Protein AF-A0A485KK38-F1 (afdb_monomer_lite)

Structure (mmCIF, N/CA/C/O backbone):
data_AF-A0A485KK38-F1
#
_entry.id   AF-A0A485KK38-F1
#
loop_
_atom_site.group_PDB
_atom_site.id
_atom_site.type_symbol
_atom_site.label_atom_id
_atom_site.label_alt_id
_atom_site.label_comp_id
_atom_site.label_asym_id
_atom_site.label_entity_id
_atom_site.label_seq_id
_atom_site.pdbx_PDB_ins_code
_atom_site.Cartn_x
_atom_site.Cartn_y
_atom_site.Cartn_z
_atom_site.occupancy
_atom_site.B_iso_or_equiv
_atom_site.auth_seq_id
_atom_site.auth_comp_id
_atom_site.auth_asym_id
_atom_site.auth_atom_id
_atom_site.pdbx_PDB_model_num
ATOM 1 N N . MET A 1 1 ? -25.451 27.137 1.748 1.00 48.34 1 MET A N 1
ATOM 2 C CA . MET A 1 1 ? -24.022 27.267 1.370 1.00 48.34 1 MET A CA 1
ATOM 3 C C . MET A 1 1 ? -23.096 26.223 2.009 1.00 48.34 1 MET A C 1
ATOM 5 O O . MET A 1 1 ? -22.774 25.282 1.307 1.00 48.34 1 MET A O 1
ATOM 9 N N . GLN A 1 2 ? -22.684 26.290 3.290 1.00 45.31 2 GLN A N 1
ATOM 10 C CA . GLN A 1 2 ? -21.751 25.280 3.863 1.00 45.31 2 GLN A CA 1
ATOM 11 C C . GLN A 1 2 ? -22.345 23.860 3.970 1.00 45.31 2 GLN A C 1
ATOM 13 O O . GLN A 1 2 ? -21.660 22.884 3.686 1.00 45.31 2 GLN A O 1
ATOM 18 N N . LEU A 1 3 ? -23.632 23.740 4.316 1.00 36.38 3 LEU A N 1
ATOM 19 C CA . LEU A 1 3 ? -24.317 22.445 4.430 1.00 36.38 3 LEU A CA 1
ATOM 20 C C . LEU A 1 3 ? -24.549 21.768 3.065 1.00 36.38 3 LEU A C 1
ATOM 22 O O . LEU A 1 3 ? -24.449 20.553 2.952 1.00 36.38 3 LEU A O 1
ATOM 26 N N . GLU A 1 4 ? -24.818 22.555 2.020 1.00 37.97 4 GLU A N 1
ATOM 27 C CA . GLU A 1 4 ? -24.993 22.044 0.651 1.00 37.97 4 GLU A CA 1
ATOM 28 C C . GLU A 1 4 ? -23.671 21.572 0.045 1.00 37.97 4 GLU A C 1
ATOM 30 O O . GLU A 1 4 ? -23.653 20.545 -0.622 1.00 37.97 4 GLU A O 1
ATOM 35 N N . MET A 1 5 ? -22.568 22.278 0.320 1.00 40.09 5 MET A N 1
ATOM 36 C CA . MET A 1 5 ? -21.218 21.846 -0.059 1.00 40.09 5 MET A CA 1
ATOM 37 C C . MET A 1 5 ? -20.855 20.516 0.610 1.00 40.09 5 MET A C 1
ATOM 39 O O . MET A 1 5 ? -20.449 19.590 -0.081 1.00 40.09 5 MET A O 1
ATOM 43 N N . ALA A 1 6 ? -21.101 20.382 1.918 1.00 36.12 6 ALA A N 1
ATOM 44 C CA . ALA A 1 6 ? -20.849 19.139 2.649 1.00 36.12 6 ALA A CA 1
ATOM 45 C C . ALA A 1 6 ? -21.749 17.977 2.181 1.00 36.12 6 ALA A C 1
ATOM 47 O O . ALA A 1 6 ? -21.299 16.838 2.098 1.00 36.12 6 ALA A O 1
ATOM 48 N N . MET A 1 7 ? -23.015 18.245 1.832 1.00 34.62 7 MET A N 1
ATOM 49 C CA . MET A 1 7 ? -23.908 17.233 1.249 1.00 34.62 7 MET A CA 1
ATOM 50 C C . MET A 1 7 ? -23.496 16.825 -0.165 1.00 34.62 7 MET A C 1
ATOM 52 O O . MET A 1 7 ? -23.677 15.666 -0.535 1.00 34.62 7 MET A O 1
ATOM 56 N N . LEU A 1 8 ? -22.972 17.756 -0.963 1.00 41.06 8 LEU A N 1
ATOM 57 C CA . LEU A 1 8 ? -22.439 17.456 -2.287 1.00 41.06 8 LEU A CA 1
ATOM 58 C C . LEU A 1 8 ? -21.157 16.634 -2.174 1.00 41.06 8 LEU A C 1
ATOM 60 O O . LEU A 1 8 ? -21.091 15.598 -2.821 1.00 41.06 8 LEU A O 1
ATOM 64 N N . GLU A 1 9 ? -20.205 17.023 -1.325 1.00 46.62 9 GLU A N 1
ATOM 65 C CA . GLU A 1 9 ? -18.997 16.234 -1.033 1.00 46.62 9 GLU A CA 1
ATOM 66 C C . GLU A 1 9 ? -19.354 14.830 -0.545 1.00 46.62 9 GLU A C 1
ATOM 68 O O . GLU A 1 9 ? -18.891 13.854 -1.121 1.00 46.62 9 GLU A O 1
ATOM 73 N N . PHE A 1 10 ? -20.278 14.708 0.413 1.00 41.00 10 PHE A N 1
ATOM 74 C CA . PHE A 1 10 ? -20.751 13.410 0.894 1.00 41.00 10 PHE A CA 1
ATOM 75 C C . PHE A 1 10 ? -21.393 12.574 -0.218 1.00 41.00 10 PHE A C 1
ATOM 77 O O . PHE A 1 10 ? -21.121 11.384 -0.348 1.00 41.00 10 PHE A O 1
ATOM 84 N N . LYS A 1 11 ? -22.244 13.182 -1.052 1.00 35.84 11 LYS A N 1
ATOM 85 C CA . LYS A 1 11 ? -22.883 12.483 -2.170 1.00 35.84 11 LYS A CA 1
ATOM 86 C C . LYS A 1 11 ? -21.847 12.032 -3.200 1.00 35.84 11 LYS A C 1
ATOM 88 O O . LYS A 1 11 ? -21.947 10.901 -3.665 1.00 35.84 11 LYS A O 1
ATOM 93 N N . TRP A 1 12 ? -20.866 12.879 -3.514 1.00 44.88 12 TRP A N 1
ATOM 94 C CA . TRP A 1 12 ? -19.750 12.568 -4.405 1.00 44.88 12 TRP A CA 1
ATOM 95 C C . TRP A 1 12 ? -18.891 11.433 -3.850 1.00 44.88 12 TRP A C 1
ATOM 97 O O . TRP A 1 12 ? -18.672 10.469 -4.580 1.00 44.88 12 TRP A O 1
ATOM 107 N N . ASP A 1 13 ? -18.516 11.482 -2.572 1.00 39.50 13 ASP A N 1
ATOM 108 C CA . ASP A 1 13 ? -17.757 10.440 -1.870 1.00 39.50 13 ASP A CA 1
ATOM 109 C C . ASP A 1 13 ? -18.511 9.107 -1.829 1.00 39.50 13 ASP A C 1
ATOM 111 O O . ASP A 1 13 ? -17.911 8.052 -2.017 1.00 39.50 13 ASP A O 1
ATOM 115 N N . VAL A 1 14 ? -19.837 9.132 -1.659 1.00 41.97 14 VAL A N 1
ATOM 116 C CA . VAL A 1 14 ? -20.675 7.924 -1.707 1.00 41.97 14 VAL A CA 1
ATOM 117 C C . VAL A 1 14 ? -20.736 7.351 -3.123 1.00 41.97 14 VAL A C 1
ATOM 119 O O . VAL A 1 14 ? -20.573 6.145 -3.295 1.00 41.97 14 VAL A O 1
ATOM 122 N N . THR A 1 15 ? -20.937 8.175 -4.158 1.00 40.34 15 THR A N 1
ATOM 123 C CA . THR A 1 15 ? -20.954 7.678 -5.547 1.00 40.34 15 THR A CA 1
ATOM 124 C C . THR A 1 15 ? -19.587 7.205 -6.028 1.00 40.34 15 THR A C 1
ATOM 126 O O . THR A 1 15 ? -19.516 6.155 -6.659 1.00 40.34 15 THR A O 1
ATOM 129 N N . PHE A 1 16 ? -18.502 7.917 -5.713 1.00 47.44 16 PHE A N 1
ATOM 130 C CA . PHE A 1 16 ? -17.148 7.466 -6.038 1.00 47.44 16 PHE A CA 1
ATOM 131 C C . PHE A 1 16 ? -16.773 6.236 -5.226 1.00 47.44 16 PHE A C 1
ATOM 133 O O . PHE A 1 16 ? -16.270 5.285 -5.807 1.00 47.44 16 PHE A O 1
ATOM 140 N N . GLY A 1 17 ? -17.103 6.199 -3.935 1.00 44.12 17 GLY A N 1
ATOM 141 C CA . GLY A 1 17 ? -16.901 5.026 -3.093 1.00 44.12 17 GLY A CA 1
ATOM 142 C C . GLY A 1 17 ? -17.649 3.800 -3.615 1.00 44.12 17 GLY A C 1
ATOM 143 O O . GLY A 1 17 ? -17.090 2.712 -3.604 1.00 44.12 17 GLY A O 1
ATOM 144 N N . LEU A 1 18 ? -18.869 3.962 -4.143 1.00 38.97 18 LEU A N 1
ATOM 145 C CA . LEU A 1 18 ? -19.665 2.870 -4.720 1.00 38.97 18 LEU A CA 1
ATOM 146 C C . LEU A 1 18 ? -19.141 2.399 -6.090 1.00 38.97 18 LEU A C 1
ATOM 148 O O . LEU A 1 18 ? -19.167 1.203 -6.373 1.00 38.97 18 LEU A O 1
ATOM 152 N N . VAL A 1 19 ? -18.651 3.317 -6.927 1.00 41.78 19 VAL A N 1
ATOM 153 C CA . VAL A 1 19 ? -18.058 2.999 -8.241 1.00 41.78 19 VAL A CA 1
ATOM 154 C C . VAL A 1 19 ? -16.654 2.399 -8.086 1.00 41.78 19 VAL A C 1
ATOM 156 O O . VAL A 1 19 ? -16.318 1.410 -8.731 1.00 41.78 19 VAL A O 1
ATOM 159 N N . GLU A 1 20 ? -15.840 2.916 -7.165 1.00 49.31 20 GLU A N 1
ATOM 160 C CA . GLU A 1 20 ? -14.558 2.306 -6.790 1.00 49.31 20 GLU A CA 1
ATOM 161 C C . GLU A 1 20 ? -14.766 0.944 -6.132 1.00 49.31 20 GLU A C 1
ATOM 163 O O . GLU A 1 20 ? -14.026 0.001 -6.411 1.00 49.31 20 GLU A O 1
ATOM 168 N N . ALA A 1 21 ? -15.822 0.801 -5.326 1.00 48.66 21 ALA A N 1
ATOM 169 C CA . ALA A 1 21 ? -16.224 -0.477 -4.772 1.00 48.66 21 ALA A CA 1
ATOM 170 C C . ALA A 1 21 ? -16.543 -1.499 -5.873 1.00 48.66 21 ALA A C 1
ATOM 172 O O . ALA A 1 21 ? -16.094 -2.639 -5.761 1.00 48.66 21 ALA A O 1
ATOM 173 N N . SER A 1 22 ? -17.309 -1.150 -6.907 1.00 49.59 22 SER A N 1
ATOM 174 C CA . SER A 1 22 ? -17.691 -2.120 -7.943 1.00 49.59 22 SER A CA 1
ATOM 175 C C . SER A 1 22 ? -16.533 -2.513 -8.861 1.00 49.59 22 SER A C 1
ATOM 177 O O . SER A 1 22 ? -16.465 -3.668 -9.283 1.00 49.59 22 SER A O 1
ATOM 179 N N . ASP A 1 23 ? -15.612 -1.588 -9.138 1.00 52.41 23 ASP A N 1
ATOM 180 C CA . ASP A 1 23 ? -14.604 -1.771 -10.190 1.00 52.41 23 ASP A CA 1
ATOM 181 C C . ASP A 1 23 ? -13.262 -2.320 -9.677 1.00 52.41 23 ASP A C 1
ATOM 183 O O . ASP A 1 23 ? -12.497 -2.924 -10.439 1.00 52.41 23 ASP A O 1
ATOM 187 N N . VAL A 1 24 ? -12.960 -2.166 -8.384 1.00 61.31 24 VAL A N 1
ATOM 188 C CA . VAL A 1 24 ? -11.657 -2.530 -7.811 1.00 61.31 24 VAL A CA 1
ATOM 189 C C . VAL A 1 24 ? -11.717 -3.910 -7.143 1.00 61.31 24 VAL A C 1
ATOM 191 O O . VAL A 1 24 ? -11.956 -4.062 -5.946 1.00 61.31 24 VAL A O 1
ATOM 194 N N . ALA A 1 25 ? -11.482 -4.949 -7.949 1.00 82.12 25 ALA A N 1
ATOM 195 C CA . ALA A 1 25 ? -11.416 -6.348 -7.503 1.00 82.12 25 ALA A CA 1
ATOM 196 C C . ALA A 1 25 ? -10.055 -6.756 -6.895 1.00 82.12 25 ALA A C 1
ATOM 198 O O . ALA A 1 25 ? -9.883 -7.911 -6.514 1.00 82.12 25 ALA A O 1
ATOM 199 N N . VAL A 1 26 ? -9.081 -5.843 -6.855 1.00 89.94 26 VAL A N 1
ATOM 200 C CA . VAL A 1 26 ? -7.713 -6.080 -6.365 1.00 89.94 26 VAL A CA 1
ATOM 201 C C . VAL A 1 26 ? -7.235 -4.883 -5.536 1.00 89.94 26 VAL A C 1
ATOM 203 O O . VAL A 1 26 ? -7.712 -3.779 -5.787 1.00 89.94 26 VAL A O 1
ATOM 206 N N . PRO A 1 27 ? -6.293 -5.038 -4.592 1.00 91.12 27 PRO A N 1
ATOM 207 C CA . PRO A 1 27 ? -5.756 -3.907 -3.839 1.00 91.12 27 PRO A CA 1
ATOM 208 C C . PRO A 1 27 ? -5.136 -2.835 -4.745 1.00 91.12 27 PRO A C 1
ATOM 210 O O . PRO A 1 27 ? -4.314 -3.143 -5.609 1.00 91.12 27 PRO A O 1
ATOM 213 N N . THR A 1 28 ? -5.493 -1.569 -4.525 1.00 89.44 28 THR A N 1
ATOM 214 C CA . THR A 1 28 ? -4.927 -0.414 -5.254 1.00 89.44 28 THR A CA 1
ATOM 215 C C . THR A 1 28 ? -3.945 0.406 -4.428 1.00 89.44 28 THR A C 1
ATOM 217 O O . THR A 1 28 ? -3.231 1.234 -4.989 1.00 89.44 28 THR A O 1
ATOM 220 N N . SER A 1 29 ? -3.873 0.156 -3.120 1.00 87.19 29 SER A N 1
ATOM 221 C CA . SER A 1 29 ? -2.905 0.783 -2.222 1.00 87.19 29 SER A CA 1
ATOM 222 C C . SER A 1 29 ? -1.669 -0.097 -2.084 1.00 87.19 29 SER A C 1
ATOM 224 O O . SER A 1 29 ? -1.684 -1.146 -1.439 1.00 87.19 29 SER A O 1
ATOM 226 N N . PHE A 1 30 ? -0.582 0.336 -2.715 1.00 89.75 30 PHE A N 1
ATOM 227 C CA . PHE A 1 30 ? 0.711 -0.336 -2.661 1.00 89.75 30 PHE A CA 1
ATOM 228 C C . PHE A 1 30 ? 1.860 0.662 -2.813 1.00 89.75 30 PHE A C 1
ATOM 230 O O . PHE A 1 30 ? 1.700 1.734 -3.403 1.00 89.75 30 PHE A O 1
ATOM 237 N N . VAL A 1 31 ? 3.037 0.278 -2.320 1.00 86.62 31 VAL A N 1
ATOM 238 C CA . VAL A 1 31 ? 4.305 0.950 -2.625 1.00 86.62 31 VAL A CA 1
ATOM 239 C C . VAL A 1 31 ? 5.213 0.062 -3.449 1.00 86.62 31 VAL A C 1
ATOM 241 O O . VAL A 1 31 ? 5.182 -1.164 -3.352 1.00 86.62 31 VAL A O 1
ATOM 244 N N . VAL A 1 32 ? 6.078 0.709 -4.222 1.00 87.31 32 VAL A N 1
ATOM 245 C CA . VAL A 1 32 ? 7.183 0.049 -4.908 1.00 87.31 32 VAL A CA 1
ATOM 246 C C . VAL A 1 32 ? 8.491 0.475 -4.257 1.00 87.31 32 VAL A C 1
ATOM 248 O O . VAL A 1 32 ? 8.727 1.669 -4.075 1.00 87.31 32 VAL A O 1
ATOM 251 N N . LEU A 1 33 ? 9.346 -0.494 -3.924 1.00 85.56 33 LEU A N 1
ATOM 252 C CA . LEU A 1 33 ? 10.648 -0.260 -3.295 1.00 85.56 33 LEU A CA 1
ATOM 253 C C . LEU A 1 33 ? 11.774 -1.033 -4.009 1.00 85.56 33 LEU A C 1
ATOM 255 O O . LEU A 1 33 ? 11.525 -2.093 -4.588 1.00 85.56 33 LEU A O 1
ATOM 259 N N . PRO A 1 34 ? 13.035 -0.558 -3.942 1.00 84.94 34 PRO A N 1
ATOM 260 C CA . PRO A 1 34 ? 14.182 -1.187 -4.607 1.00 84.94 34 PRO A CA 1
ATOM 261 C C . PRO A 1 34 ? 14.834 -2.324 -3.791 1.00 84.94 34 PRO A C 1
ATOM 263 O O . PRO A 1 34 ? 15.963 -2.741 -4.081 1.00 84.94 34 PRO A O 1
ATOM 266 N N . CYS A 1 35 ? 14.175 -2.788 -2.726 1.00 81.62 35 CYS A N 1
ATOM 267 C CA . CYS A 1 35 ? 14.655 -3.819 -1.808 1.00 81.62 35 CYS A CA 1
ATOM 268 C C . CYS A 1 35 ? 13.541 -4.828 -1.486 1.00 81.62 35 CYS A C 1
ATOM 270 O O . CYS A 1 35 ? 12.374 -4.456 -1.372 1.00 81.62 35 CYS A O 1
ATOM 272 N N . LYS A 1 36 ? 13.915 -6.109 -1.343 1.00 82.88 36 LYS A N 1
ATOM 273 C CA . LYS A 1 36 ? 13.003 -7.212 -0.974 1.00 82.88 36 LYS A CA 1
ATOM 274 C C . LYS A 1 36 ? 12.807 -7.344 0.538 1.00 82.88 36 LYS A C 1
ATOM 276 O O . LYS A 1 36 ? 11.770 -7.806 0.988 1.00 82.88 36 LYS A O 1
ATOM 281 N N . SER A 1 37 ? 13.840 -7.009 1.307 1.00 77.75 37 SER A N 1
ATOM 282 C CA . SER A 1 37 ? 13.807 -7.043 2.765 1.00 77.75 37 SER A CA 1
ATOM 283 C C . SER A 1 37 ? 13.908 -5.626 3.298 1.00 77.75 37 SER A C 1
ATOM 285 O O . SER A 1 37 ? 14.721 -4.835 2.814 1.00 77.75 37 SER A O 1
ATOM 287 N N . LEU A 1 38 ? 13.098 -5.343 4.311 1.00 72.06 38 LEU A N 1
ATOM 288 C CA . LEU A 1 38 ? 13.036 -4.057 5.001 1.00 72.06 38 LEU A CA 1
ATOM 289 C C . LEU A 1 38 ? 13.815 -4.082 6.330 1.00 72.06 38 LEU A C 1
ATOM 291 O O . LEU A 1 38 ? 13.698 -3.167 7.138 1.00 72.06 38 LEU A O 1
ATOM 295 N N . SER A 1 39 ? 14.635 -5.119 6.545 1.00 67.56 39 SER A N 1
ATOM 296 C CA . SER A 1 39 ? 15.539 -5.241 7.693 1.00 67.56 39 SER A CA 1
ATOM 297 C C . SER A 1 39 ? 16.625 -4.160 7.662 1.00 67.56 39 SER A C 1
ATOM 299 O O . SER A 1 39 ? 17.290 -4.015 6.634 1.00 67.56 39 SER A O 1
ATOM 301 N N . GLU A 1 40 ? 16.865 -3.484 8.790 1.00 61.69 40 GLU A N 1
ATOM 302 C CA . GLU A 1 40 ? 17.802 -2.350 8.920 1.00 61.69 40 GLU A CA 1
ATOM 303 C C . GLU A 1 40 ? 19.190 -2.584 8.302 1.00 61.69 40 GLU A C 1
ATOM 305 O O . GLU A 1 40 ? 19.765 -1.659 7.740 1.00 61.69 40 GLU A O 1
ATOM 310 N N . ASP A 1 41 ? 19.719 -3.808 8.363 1.00 61.53 41 ASP A N 1
ATOM 311 C CA . ASP A 1 41 ? 21.077 -4.115 7.890 1.00 61.53 41 ASP A CA 1
ATOM 312 C C . ASP A 1 41 ? 21.182 -4.224 6.355 1.00 61.53 41 ASP A C 1
ATOM 314 O O . A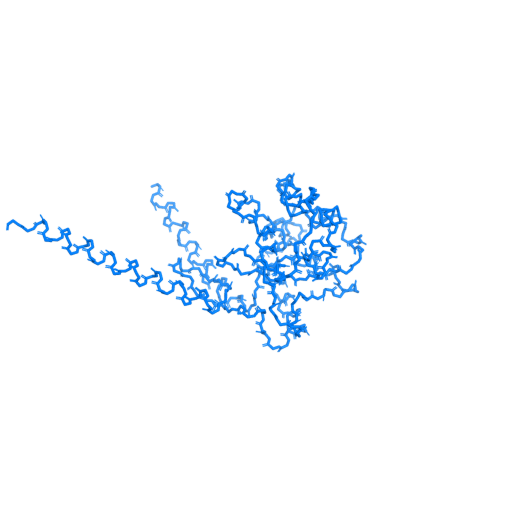SP A 1 41 ? 22.281 -4.249 5.807 1.00 61.53 41 ASP A O 1
ATOM 318 N N . ASN A 1 42 ? 20.047 -4.272 5.647 1.00 64.00 42 ASN A N 1
ATOM 319 C CA . ASN A 1 42 ? 19.984 -4.462 4.193 1.00 64.00 42 ASN A CA 1
ATOM 320 C C . ASN A 1 42 ? 19.444 -3.243 3.427 1.00 64.00 42 ASN A C 1
ATOM 322 O O . ASN A 1 42 ? 19.406 -3.273 2.192 1.00 64.00 42 ASN A O 1
ATOM 326 N N . VAL A 1 43 ? 18.994 -2.191 4.120 1.00 71.69 43 VAL A N 1
ATOM 327 C CA . VAL A 1 43 ? 18.353 -1.035 3.478 1.00 71.69 43 VAL A CA 1
ATOM 328 C C . VAL A 1 43 ? 19.308 0.152 3.403 1.00 71.69 43 VAL A C 1
ATOM 330 O O . VAL A 1 43 ? 19.609 0.808 4.395 1.00 71.69 43 VAL A O 1
ATOM 333 N N . ASP A 1 44 ? 19.733 0.473 2.183 1.00 80.12 44 ASP A N 1
ATOM 334 C CA . ASP A 1 44 ? 20.422 1.727 1.885 1.00 80.12 44 ASP A CA 1
ATOM 335 C C . ASP A 1 44 ? 19.393 2.855 1.707 1.00 80.12 44 ASP A C 1
ATOM 337 O O . ASP A 1 44 ? 18.696 2.928 0.688 1.00 80.12 44 ASP A O 1
ATOM 341 N N . ALA A 1 45 ? 19.320 3.749 2.698 1.00 79.06 45 ALA A N 1
ATOM 342 C CA . ALA A 1 45 ? 18.436 4.913 2.690 1.00 79.06 45 ALA A CA 1
ATOM 343 C C . ALA A 1 45 ? 18.606 5.764 1.423 1.00 79.06 45 ALA A C 1
ATOM 345 O O . ALA A 1 45 ? 17.617 6.198 0.840 1.00 79.06 45 ALA A O 1
ATOM 346 N N . THR A 1 46 ? 19.843 5.955 0.955 1.00 81.06 46 THR A N 1
ATOM 347 C CA . THR A 1 46 ? 20.167 6.780 -0.221 1.00 81.06 46 THR A CA 1
ATOM 348 C C . THR A 1 46 ? 19.619 6.154 -1.496 1.00 81.06 46 THR A C 1
ATOM 350 O O . THR A 1 46 ? 19.113 6.845 -2.382 1.00 81.06 46 THR A O 1
ATOM 353 N N . LYS A 1 47 ? 19.682 4.822 -1.588 1.00 82.12 47 LYS A N 1
ATOM 354 C CA . LYS A 1 47 ? 19.115 4.071 -2.710 1.00 82.12 47 LYS A CA 1
ATOM 355 C C . LYS A 1 47 ? 17.592 4.174 -2.727 1.00 82.12 47 LYS A C 1
ATOM 357 O O . LYS A 1 47 ? 17.015 4.387 -3.791 1.00 82.12 47 LYS A O 1
ATOM 362 N N . VAL A 1 48 ? 16.946 4.047 -1.566 1.00 80.88 48 VAL A N 1
ATOM 363 C CA . VAL A 1 48 ? 15.484 4.164 -1.447 1.00 80.88 48 VAL A CA 1
ATOM 364 C C . VAL A 1 48 ? 15.020 5.584 -1.766 1.00 80.88 48 VAL A C 1
ATOM 366 O O . VAL A 1 48 ? 14.123 5.744 -2.589 1.00 80.88 48 VAL A O 1
ATOM 369 N N . THR A 1 49 ? 15.652 6.616 -1.203 1.00 80.38 49 THR A N 1
ATOM 370 C CA . THR A 1 49 ? 15.293 8.017 -1.486 1.00 80.38 49 THR A CA 1
ATOM 371 C C . THR A 1 49 ? 15.491 8.372 -2.953 1.00 80.38 49 THR A C 1
ATOM 373 O O . THR A 1 49 ? 14.596 8.953 -3.563 1.00 80.38 49 THR A O 1
ATOM 376 N N . SER A 1 50 ? 16.608 7.955 -3.556 1.00 82.50 50 SER A N 1
ATOM 377 C CA . SER A 1 50 ? 16.867 8.166 -4.985 1.00 82.50 50 SER A CA 1
ATOM 378 C C . SER A 1 50 ? 15.827 7.466 -5.859 1.00 82.50 50 SER A C 1
ATOM 380 O O . SER A 1 50 ? 15.353 8.046 -6.832 1.00 82.50 50 SER A O 1
ATOM 382 N N . PHE A 1 51 ? 15.441 6.238 -5.507 1.00 82.00 51 PHE A N 1
ATOM 383 C CA . PHE A 1 51 ? 14.420 5.481 -6.228 1.00 82.00 51 PHE A CA 1
ATOM 384 C C . PHE A 1 51 ? 13.036 6.133 -6.124 1.00 82.00 51 PHE A C 1
ATOM 386 O O . PHE A 1 51 ? 12.355 6.301 -7.134 1.00 82.00 51 PHE A O 1
ATOM 393 N N . VAL A 1 52 ? 12.630 6.560 -4.926 1.00 79.88 52 VAL A N 1
ATOM 394 C CA . VAL A 1 52 ? 11.347 7.250 -4.730 1.00 79.88 52 VAL A CA 1
ATOM 395 C C . VAL A 1 52 ? 11.336 8.591 -5.463 1.00 79.88 52 VAL A C 1
ATOM 397 O O . VAL A 1 52 ? 10.376 8.888 -6.166 1.00 79.88 52 VAL A O 1
ATOM 400 N N . ALA A 1 53 ? 12.424 9.363 -5.406 1.00 79.44 53 ALA A N 1
ATOM 401 C CA . ALA A 1 53 ? 12.556 10.597 -6.178 1.00 79.44 53 ALA A CA 1
ATOM 402 C C . ALA A 1 53 ? 12.488 10.339 -7.694 1.00 79.44 53 ALA A C 1
ATOM 404 O O . ALA A 1 53 ? 11.897 11.130 -8.431 1.00 79.44 53 ALA A O 1
ATOM 405 N N . GLN A 1 54 ? 13.049 9.225 -8.176 1.00 79.12 54 GLN A N 1
ATOM 406 C CA . GLN A 1 54 ? 12.915 8.816 -9.574 1.00 79.12 54 GLN A CA 1
ATOM 407 C C . GLN A 1 54 ? 11.462 8.504 -9.930 1.00 79.12 54 GLN A C 1
ATOM 409 O O . GLN A 1 54 ? 11.002 9.035 -10.938 1.00 79.12 54 GLN A O 1
ATOM 414 N N . LEU A 1 55 ? 10.737 7.731 -9.108 1.00 77.88 55 LEU A N 1
ATOM 415 C CA . LEU A 1 55 ? 9.299 7.439 -9.272 1.00 77.88 55 LEU A CA 1
ATOM 416 C C . LEU A 1 55 ? 8.404 8.690 -9.162 1.00 77.88 55 LEU A C 1
ATOM 418 O O . LEU A 1 55 ? 7.333 8.773 -9.761 1.00 77.88 55 LEU A O 1
ATOM 422 N N . TRP A 1 56 ? 8.838 9.696 -8.412 1.00 76.69 56 TRP A N 1
ATOM 423 C CA . TRP A 1 56 ? 8.091 10.940 -8.237 1.00 76.69 56 TRP A CA 1
ATOM 424 C C . TRP A 1 56 ? 8.219 11.895 -9.433 1.00 76.69 56 TRP A C 1
ATOM 426 O O . TRP A 1 56 ? 7.269 12.578 -9.824 1.00 76.69 56 TRP A O 1
ATOM 436 N N . ASN A 1 57 ? 9.397 11.912 -10.060 1.00 73.31 57 ASN A N 1
ATOM 437 C CA . ASN A 1 57 ? 9.736 12.810 -11.168 1.00 73.31 57 ASN A CA 1
ATOM 438 C C . ASN A 1 57 ? 9.538 12.172 -12.563 1.00 73.31 57 ASN A C 1
ATOM 440 O O . ASN A 1 57 ? 9.923 12.760 -13.576 1.00 73.31 57 ASN A O 1
ATOM 444 N N . THR A 1 58 ? 8.982 10.957 -12.648 1.00 64.62 58 THR A N 1
ATOM 445 C CA . THR A 1 58 ? 9.134 10.054 -13.811 1.00 64.62 58 THR A CA 1
ATOM 446 C C . THR A 1 58 ? 8.315 10.364 -15.053 1.00 64.62 58 THR A C 1
ATOM 448 O O . THR A 1 58 ? 8.379 9.586 -16.003 1.00 64.62 58 THR A O 1
ATOM 451 N N . GLY A 1 59 ? 7.669 11.527 -15.148 1.00 53.72 59 GLY A N 1
ATOM 452 C CA . GLY A 1 59 ? 7.136 12.006 -16.428 1.00 53.72 59 GLY A CA 1
ATOM 453 C C . GLY A 1 59 ? 8.185 12.095 -17.559 1.00 53.72 59 GLY A C 1
ATOM 454 O O . GLY A 1 59 ? 7.805 12.282 -18.709 1.00 53.72 59 GLY A O 1
ATOM 455 N N . LYS A 1 60 ? 9.499 11.961 -17.274 1.00 51.72 60 LYS A N 1
ATOM 456 C CA . LYS A 1 60 ? 10.589 12.099 -18.267 1.00 51.72 60 LYS A CA 1
ATOM 457 C C . LYS A 1 60 ? 11.622 10.953 -18.361 1.00 51.72 60 LYS A C 1
ATOM 459 O O . LYS A 1 60 ? 12.356 10.930 -19.346 1.00 51.72 60 LYS A O 1
ATOM 464 N N . THR A 1 61 ? 11.725 10.006 -17.413 1.00 54.56 61 THR A N 1
ATOM 465 C CA . THR A 1 61 ? 12.945 9.155 -17.325 1.00 54.56 61 THR A CA 1
ATOM 466 C C . THR A 1 61 ? 12.747 7.753 -16.719 1.00 54.56 61 THR A C 1
ATOM 468 O O . THR A 1 61 ? 13.484 7.348 -15.826 1.00 54.56 61 THR A O 1
ATOM 471 N N . LEU A 1 62 ? 11.781 6.957 -17.192 1.00 53.78 62 LEU A N 1
ATOM 472 C CA . LEU A 1 62 ? 11.605 5.580 -16.679 1.00 53.78 62 LEU A CA 1
ATOM 473 C C . LEU A 1 62 ? 12.615 4.565 -17.250 1.00 53.78 62 LEU A C 1
ATOM 475 O O . LEU A 1 62 ? 12.779 3.480 -16.708 1.00 53.78 62 LEU A O 1
ATOM 479 N N . GLN A 1 63 ? 13.390 4.943 -18.274 1.00 52.91 63 GLN A N 1
ATOM 480 C CA . GLN A 1 63 ? 14.447 4.091 -18.843 1.00 52.91 63 GLN A CA 1
ATOM 481 C C . GLN A 1 63 ? 15.636 3.846 -17.887 1.00 52.91 63 GLN A C 1
ATOM 483 O O . GLN A 1 63 ? 16.503 3.027 -18.192 1.00 52.91 63 GLN A O 1
ATOM 488 N N . SER A 1 64 ? 15.709 4.540 -16.742 1.00 51.56 64 SER A N 1
ATOM 489 C CA . SER A 1 64 ? 16.862 4.497 -15.833 1.00 51.56 64 SER A CA 1
ATOM 490 C C . SER A 1 64 ? 16.637 3.758 -14.515 1.00 51.56 64 SER A C 1
ATOM 492 O O . SER A 1 64 ? 17.578 3.712 -13.719 1.00 51.56 64 SER A O 1
ATOM 494 N N . ILE A 1 65 ? 15.449 3.192 -14.254 1.00 60.81 65 ILE A N 1
ATOM 495 C CA . ILE A 1 65 ? 15.225 2.404 -13.034 1.00 60.81 65 ILE A CA 1
ATOM 496 C C . ILE A 1 65 ? 16.005 1.090 -13.166 1.00 60.81 65 ILE A C 1
ATOM 498 O O . ILE A 1 65 ? 15.547 0.102 -13.734 1.00 60.81 65 ILE A O 1
ATOM 502 N N . LYS A 1 66 ? 17.253 1.109 -12.694 1.00 60.75 66 LYS A N 1
ATOM 503 C CA . LYS A 1 66 ? 18.154 -0.041 -12.708 1.00 60.75 66 LYS A CA 1
ATOM 504 C C . LYS A 1 66 ? 17.993 -0.828 -11.412 1.00 60.75 66 LYS A C 1
ATOM 506 O O . LYS A 1 66 ? 18.165 -0.286 -10.323 1.00 60.75 66 LYS A O 1
ATOM 511 N N . GLY A 1 67 ? 17.759 -2.128 -11.549 1.00 69.50 67 GLY A N 1
ATOM 512 C CA . GLY A 1 67 ? 17.704 -3.070 -10.434 1.00 69.50 67 GLY A CA 1
ATOM 513 C C . GLY A 1 67 ? 16.303 -3.610 -10.163 1.00 69.50 67 GLY A C 1
ATOM 514 O O . GLY A 1 67 ? 15.316 -3.184 -10.758 1.00 69.50 67 GLY A O 1
ATOM 515 N N . SER A 1 68 ? 16.235 -4.599 -9.278 1.00 79.31 68 SER A N 1
ATOM 516 C CA . SER A 1 68 ? 14.978 -5.243 -8.903 1.00 79.31 68 SER A CA 1
ATOM 517 C C . SER A 1 68 ? 14.084 -4.279 -8.126 1.00 79.31 68 SER A C 1
ATOM 519 O O . SER A 1 68 ? 14.539 -3.644 -7.174 1.00 79.31 68 SER A O 1
ATOM 521 N N . SER A 1 69 ? 12.815 -4.211 -8.518 1.00 86.94 69 SER A N 1
ATOM 522 C CA . SER A 1 69 ? 11.767 -3.468 -7.814 1.00 86.94 69 SER A CA 1
ATOM 523 C C . SER A 1 69 ? 10.768 -4.450 -7.219 1.00 86.94 69 SER A C 1
ATOM 525 O O . SER A 1 69 ? 10.566 -5.532 -7.768 1.00 86.94 69 SER A O 1
ATOM 527 N N . TYR A 1 70 ? 10.157 -4.088 -6.099 1.00 88.56 70 TYR A N 1
ATOM 528 C CA . TYR A 1 70 ? 9.268 -4.966 -5.347 1.00 88.56 70 TYR A CA 1
ATOM 529 C C . TYR A 1 70 ? 8.000 -4.216 -4.959 1.00 88.56 70 TYR A C 1
ATOM 531 O O . TYR A 1 70 ? 8.087 -3.096 -4.456 1.00 88.56 70 TYR A O 1
ATOM 539 N N . LEU A 1 71 ? 6.844 -4.832 -5.197 1.00 92.12 71 LEU A N 1
ATOM 540 C CA . LEU A 1 71 ? 5.531 -4.325 -4.822 1.00 92.12 71 LEU A CA 1
ATOM 541 C C . LEU A 1 71 ? 5.159 -4.835 -3.429 1.00 92.12 71 LEU A C 1
ATOM 543 O O . LEU A 1 71 ? 5.120 -6.044 -3.184 1.00 92.12 71 LEU A O 1
ATOM 547 N N . TYR A 1 72 ? 4.841 -3.898 -2.545 1.00 90.38 72 TYR A N 1
ATOM 548 C CA . TYR A 1 72 ? 4.332 -4.151 -1.205 1.00 90.38 72 TYR A CA 1
ATOM 549 C C . TYR A 1 72 ? 2.916 -3.604 -1.093 1.00 90.38 72 TYR A C 1
ATOM 551 O O . TYR A 1 72 ? 2.680 -2.441 -1.422 1.00 90.38 72 TYR A O 1
ATOM 559 N N . LEU A 1 73 ? 1.989 -4.419 -0.599 1.00 91.12 73 LEU A N 1
ATOM 560 C CA . LEU A 1 73 ? 0.635 -3.965 -0.302 1.00 91.12 73 LEU A CA 1
ATOM 561 C C . LEU A 1 73 ? 0.608 -3.083 0.941 1.00 91.12 73 LEU A C 1
ATOM 563 O O . LEU A 1 73 ? 1.500 -3.157 1.788 1.00 91.12 73 LEU A O 1
ATOM 567 N N . ILE A 1 74 ? -0.435 -2.269 1.046 1.00 86.88 74 ILE A N 1
ATOM 568 C CA . ILE A 1 74 ? -0.727 -1.456 2.222 1.00 86.88 74 ILE A CA 1
ATOM 569 C C . ILE A 1 74 ? -2.052 -1.926 2.806 1.00 86.88 74 ILE A C 1
ATOM 571 O O . ILE A 1 74 ? -3.049 -2.008 2.095 1.00 86.88 74 ILE A O 1
ATOM 575 N N . ASP A 1 75 ? -2.059 -2.198 4.105 1.00 86.94 75 ASP A N 1
ATOM 576 C CA . ASP A 1 75 ? -3.290 -2.293 4.877 1.00 86.94 75 ASP A CA 1
ATOM 577 C C . ASP A 1 75 ? -3.833 -0.871 5.074 1.00 86.94 75 ASP A C 1
ATOM 579 O O . ASP A 1 75 ? -3.208 -0.035 5.728 1.00 86.94 75 ASP A O 1
ATOM 583 N N . GLU A 1 76 ? -4.985 -0.577 4.479 1.00 85.44 76 GLU A N 1
ATOM 584 C CA . GLU A 1 76 ? -5.561 0.771 4.427 1.00 85.44 76 GLU A CA 1
ATOM 585 C C . GLU A 1 76 ? -6.191 1.206 5.757 1.00 85.44 76 GLU A C 1
ATOM 587 O O . GLU A 1 76 ? -6.343 2.400 6.005 1.00 85.44 76 GLU A O 1
ATOM 592 N N . ALA A 1 77 ? -6.524 0.264 6.646 1.00 83.62 77 ALA A N 1
ATOM 593 C CA . ALA A 1 77 ? -7.024 0.589 7.981 1.00 83.62 77 ALA A CA 1
ATOM 594 C C . ALA A 1 77 ? -5.900 1.042 8.922 1.00 83.62 77 ALA A C 1
ATOM 596 O O . ALA A 1 77 ? -6.138 1.774 9.887 1.00 83.62 77 ALA A O 1
ATOM 597 N N . THR A 1 78 ? -4.683 0.560 8.679 1.00 78.75 78 THR A N 1
ATOM 598 C CA . THR A 1 78 ? -3.495 0.869 9.480 1.00 78.75 78 THR A CA 1
ATOM 599 C C . THR A 1 78 ? -2.503 1.762 8.748 1.00 78.75 78 THR A C 1
ATOM 601 O O . THR A 1 78 ? -1.539 2.199 9.369 1.00 78.75 78 THR A O 1
ATOM 604 N N . GLU A 1 79 ? -2.693 2.023 7.458 1.00 76.81 79 GLU A N 1
ATOM 605 C CA . GLU A 1 79 ? -1.744 2.735 6.591 1.00 76.81 79 GLU A CA 1
ATOM 606 C C . GLU A 1 79 ? -0.329 2.131 6.650 1.00 76.81 79 GLU A C 1
ATOM 608 O O . GLU A 1 79 ? 0.683 2.831 6.586 1.00 76.81 79 GLU A O 1
ATOM 613 N N . SER A 1 80 ? -0.251 0.812 6.844 1.00 77.31 80 SER A N 1
ATOM 614 C CA . SER A 1 80 ? 1.003 0.095 7.076 1.00 77.31 80 SER A CA 1
ATOM 615 C C . SER A 1 80 ? 1.268 -0.890 5.954 1.00 77.31 80 SER A C 1
ATOM 617 O O . SER A 1 80 ? 0.356 -1.523 5.430 1.00 77.31 80 SER A O 1
ATOM 619 N N . VAL A 1 81 ? 2.537 -1.026 5.584 1.00 81.00 81 VAL A N 1
ATOM 620 C CA . VAL A 1 81 ? 2.948 -2.022 4.597 1.00 81.00 81 VAL A CA 1
ATOM 621 C C . VAL A 1 81 ? 2.715 -3.424 5.149 1.00 81.00 81 VAL A C 1
ATOM 623 O O . VAL A 1 81 ? 3.106 -3.735 6.275 1.00 81.00 81 VAL A O 1
ATOM 626 N N . VAL A 1 82 ? 2.121 -4.276 4.322 1.00 82.44 82 VAL A N 1
ATOM 627 C CA . VAL A 1 82 ? 1.944 -5.694 4.610 1.00 82.44 82 VAL A CA 1
ATOM 628 C C . VAL A 1 82 ? 3.289 -6.395 4.472 1.00 82.44 82 VAL A C 1
ATOM 630 O O . VAL A 1 82 ? 3.842 -6.505 3.374 1.00 82.44 82 VAL A O 1
ATOM 633 N N . VAL A 1 83 ? 3.812 -6.870 5.602 1.00 76.56 83 VAL A N 1
ATOM 634 C CA . VAL A 1 83 ? 4.964 -7.769 5.662 1.00 76.56 83 VAL A CA 1
ATOM 635 C C . VAL A 1 83 ? 4.440 -9.124 6.126 1.00 76.56 83 VAL A C 1
ATOM 637 O O . VAL A 1 83 ? 3.934 -9.212 7.240 1.00 76.56 83 VAL A O 1
ATOM 640 N N . PRO A 1 84 ? 4.501 -10.161 5.287 1.00 67.94 84 PRO A N 1
ATOM 641 C CA . PRO A 1 84 ? 3.983 -11.467 5.661 1.00 67.94 84 PRO A CA 1
ATOM 642 C C . PRO A 1 84 ? 4.823 -12.131 6.753 1.00 67.94 84 PRO A C 1
ATOM 644 O O . PRO A 1 84 ? 6.052 -12.106 6.691 1.00 67.94 84 PRO A O 1
ATOM 647 N N . ASP A 1 85 ? 4.157 -12.797 7.694 1.00 63.16 85 ASP A N 1
ATOM 648 C CA . ASP A 1 85 ? 4.812 -13.546 8.777 1.00 63.16 85 ASP A CA 1
ATOM 649 C C . ASP A 1 85 ? 5.410 -14.889 8.304 1.00 63.16 85 ASP A C 1
ATOM 651 O O . ASP A 1 85 ? 6.249 -15.492 8.978 1.00 63.16 85 ASP A O 1
ATOM 655 N N . GLU A 1 86 ? 4.996 -15.375 7.129 1.00 61.66 86 GLU A N 1
ATOM 656 C CA . GLU A 1 86 ? 5.360 -16.693 6.606 1.00 61.66 86 GLU A CA 1
ATOM 657 C C . GLU A 1 86 ? 6.557 -16.659 5.645 1.00 61.66 86 GLU A C 1
ATOM 659 O O . GLU A 1 86 ? 6.651 -15.820 4.747 1.00 61.66 86 GLU A O 1
ATOM 664 N N . LYS A 1 87 ? 7.446 -17.656 5.778 1.00 55.59 87 LYS A N 1
ATOM 665 C CA . LYS A 1 87 ? 8.637 -17.829 4.922 1.00 55.59 87 LYS A CA 1
ATOM 666 C C . LYS A 1 87 ? 8.316 -18.065 3.439 1.00 55.59 87 LYS A C 1
ATOM 668 O O . LYS A 1 87 ? 9.164 -17.754 2.608 1.00 55.59 87 LYS A O 1
ATOM 673 N N . ASP A 1 88 ? 7.120 -18.563 3.125 1.00 53.72 88 ASP A N 1
ATOM 674 C CA . ASP A 1 88 ? 6.669 -18.872 1.760 1.00 53.72 88 ASP A CA 1
ATOM 675 C C . ASP A 1 88 ? 5.693 -17.826 1.201 1.00 53.72 88 ASP A C 1
ATOM 677 O O . ASP A 1 88 ? 4.926 -18.099 0.274 1.00 53.72 88 ASP A O 1
ATOM 681 N N . SER A 1 89 ? 5.703 -16.610 1.753 1.00 73.06 89 SER A N 1
ATOM 682 C CA . SER A 1 89 ? 4.814 -15.577 1.247 1.00 73.06 89 SER A CA 1
ATOM 683 C C . SER A 1 89 ? 5.228 -15.042 -0.123 1.00 73.06 89 SER A C 1
ATOM 685 O O . SER A 1 89 ? 6.399 -14.793 -0.415 1.00 73.06 89 SER A O 1
ATOM 687 N N . ILE A 1 90 ? 4.209 -14.813 -0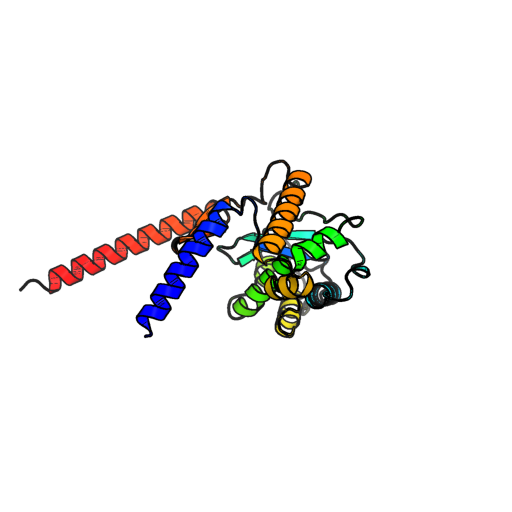.950 1.00 88.00 90 ILE A N 1
ATOM 688 C CA . ILE A 1 90 ? 4.294 -14.205 -2.281 1.00 88.00 90 ILE A CA 1
ATOM 689 C C . ILE A 1 90 ? 4.720 -12.729 -2.191 1.00 88.00 90 ILE A C 1
ATOM 691 O O . ILE A 1 90 ? 5.259 -12.176 -3.152 1.00 88.00 90 ILE A O 1
ATOM 695 N N . TYR A 1 91 ? 4.514 -12.094 -1.032 1.00 88.81 91 TYR A N 1
ATOM 696 C CA . TYR A 1 91 ? 4.815 -10.685 -0.822 1.00 88.81 91 TYR A CA 1
ATOM 697 C C . TYR A 1 91 ? 6.160 -10.478 -0.101 1.00 88.81 91 TYR A C 1
ATOM 699 O O . TYR A 1 91 ? 6.493 -11.212 0.828 1.00 88.81 91 TYR A O 1
ATOM 707 N N . PRO A 1 92 ? 6.942 -9.461 -0.500 1.00 90.81 92 PRO A N 1
ATOM 708 C CA . PRO A 1 92 ? 6.661 -8.539 -1.598 1.00 90.81 92 PRO A CA 1
ATOM 709 C C . PRO A 1 92 ? 6.859 -9.178 -2.979 1.00 90.81 92 PRO A C 1
ATOM 711 O O . PRO A 1 92 ? 7.792 -9.959 -3.193 1.00 90.81 92 PRO A O 1
ATOM 714 N N . ILE A 1 93 ? 6.013 -8.796 -3.938 1.00 91.56 93 ILE A N 1
ATOM 715 C CA . ILE A 1 93 ? 6.064 -9.343 -5.297 1.00 91.56 93 ILE A CA 1
ATOM 716 C C . ILE A 1 93 ? 7.196 -8.661 -6.062 1.00 91.56 93 ILE A C 1
ATOM 718 O O . ILE A 1 93 ? 7.222 -7.437 -6.191 1.00 91.56 93 ILE A O 1
ATOM 722 N N . ALA A 1 94 ? 8.130 -9.442 -6.601 1.00 89.94 94 ALA A N 1
ATOM 723 C CA . ALA A 1 94 ? 9.166 -8.913 -7.480 1.00 89.94 94 ALA A CA 1
ATOM 724 C C . ALA A 1 94 ? 8.553 -8.449 -8.809 1.00 89.94 94 ALA A C 1
ATOM 726 O O . ALA A 1 94 ? 7.900 -9.228 -9.497 1.00 89.94 94 ALA A O 1
ATOM 727 N N . ILE A 1 95 ? 8.806 -7.199 -9.190 1.00 87.88 95 ILE A N 1
ATOM 728 C CA . ILE A 1 95 ? 8.400 -6.642 -10.480 1.00 87.88 95 ILE A CA 1
ATOM 729 C C . ILE A 1 95 ? 9.457 -7.061 -11.519 1.00 87.88 95 ILE A C 1
ATOM 731 O O . ILE A 1 95 ? 10.624 -6.667 -11.382 1.00 87.88 95 ILE A O 1
ATOM 735 N N . PRO A 1 96 ? 9.102 -7.864 -12.542 1.00 79.25 96 PRO A N 1
ATOM 736 C CA . PRO A 1 96 ? 10.065 -8.382 -13.511 1.00 79.25 96 PRO A CA 1
ATOM 737 C C . PRO A 1 96 ? 10.788 -7.263 -14.262 1.00 79.25 96 PRO A C 1
ATOM 739 O O . PRO A 1 96 ? 10.156 -6.402 -14.856 1.00 79.25 96 PRO A O 1
ATOM 742 N N . THR A 1 97 ? 12.122 -7.287 -14.311 1.00 67.69 97 THR A N 1
ATOM 743 C CA . THR A 1 97 ? 12.934 -6.199 -14.896 1.00 67.69 97 THR A CA 1
ATOM 744 C C . THR A 1 97 ? 12.732 -5.985 -16.398 1.00 67.69 97 THR A C 1
ATOM 746 O O . THR A 1 97 ? 12.966 -4.878 -16.877 1.00 67.69 97 THR A O 1
ATOM 749 N N . ARG A 1 98 ? 12.307 -7.014 -17.146 1.00 60.34 98 ARG A N 1
ATOM 750 C CA . ARG A 1 98 ? 12.050 -6.920 -18.596 1.00 60.34 98 ARG A CA 1
ATOM 751 C C . ARG A 1 98 ? 10.824 -6.061 -18.919 1.00 60.34 98 ARG A C 1
ATOM 753 O O . ARG A 1 98 ? 10.863 -5.325 -19.897 1.00 60.34 98 ARG A O 1
ATOM 760 N N . ASP A 1 99 ? 9.818 -6.088 -18.046 1.00 59.22 99 ASP A N 1
ATOM 761 C CA . ASP A 1 99 ? 8.533 -5.399 -18.225 1.00 59.22 99 ASP A CA 1
ATOM 762 C C . ASP A 1 99 ? 8.264 -4.345 -17.136 1.00 59.22 99 ASP A C 1
ATOM 764 O O . ASP A 1 99 ? 7.249 -3.645 -17.173 1.00 59.22 99 ASP A O 1
ATOM 768 N N . ALA A 1 100 ? 9.198 -4.181 -16.190 1.00 60.72 100 ALA A N 1
ATOM 769 C CA . ALA A 1 100 ? 9.087 -3.282 -15.044 1.00 60.72 100 ALA A CA 1
ATOM 770 C C . ALA A 1 100 ? 8.732 -1.864 -15.474 1.00 60.72 100 ALA A C 1
ATOM 772 O O . ALA A 1 100 ? 7.883 -1.231 -14.857 1.00 60.72 100 ALA A O 1
ATOM 773 N N . ASN A 1 101 ? 9.319 -1.382 -16.568 1.00 67.25 101 ASN A N 1
ATOM 774 C CA . ASN A 1 101 ? 9.045 -0.032 -17.036 1.00 67.25 101 ASN A CA 1
ATOM 775 C C . ASN A 1 101 ? 7.594 0.131 -17.509 1.00 67.25 101 ASN A C 1
ATOM 777 O O . ASN A 1 101 ? 7.005 1.173 -17.252 1.00 67.25 101 ASN A O 1
ATOM 781 N N . SER A 1 102 ? 6.995 -0.886 -18.140 1.00 76.00 102 SER A N 1
ATOM 782 C CA . SER A 1 102 ? 5.598 -0.829 -18.593 1.00 76.00 102 SER A CA 1
ATOM 783 C C . SER A 1 102 ? 4.633 -0.848 -17.409 1.00 76.00 102 SER A C 1
ATOM 785 O O . SER A 1 102 ? 3.777 0.029 -17.297 1.00 76.00 102 SER A O 1
ATOM 787 N N . PHE A 1 103 ? 4.818 -1.792 -16.479 1.00 84.00 103 PHE A N 1
ATOM 788 C CA . PHE A 1 103 ? 3.984 -1.882 -15.280 1.00 84.00 103 PHE A CA 1
ATOM 789 C C . PHE A 1 103 ? 4.073 -0.606 -14.430 1.00 84.00 103 PHE A C 1
ATOM 791 O O . PHE A 1 103 ? 3.044 -0.055 -14.034 1.00 84.00 103 PHE A O 1
ATOM 798 N N . LEU A 1 104 ? 5.292 -0.111 -14.181 1.00 84.44 104 LEU A N 1
ATOM 799 C CA . LEU A 1 104 ? 5.525 1.089 -13.376 1.00 84.44 104 LEU A CA 1
ATOM 800 C C . LEU A 1 104 ? 4.994 2.355 -14.053 1.00 84.44 104 LEU A C 1
ATOM 802 O O . LEU A 1 104 ? 4.429 3.189 -13.357 1.00 84.44 104 LEU A O 1
ATOM 806 N N . LEU A 1 105 ? 5.129 2.499 -15.379 1.00 79.06 105 LEU A N 1
ATOM 807 C CA . LEU A 1 105 ? 4.564 3.634 -16.123 1.00 79.06 105 LEU A CA 1
ATOM 808 C C . LEU A 1 105 ? 3.036 3.643 -16.057 1.00 79.06 105 LEU A C 1
ATOM 810 O O . LEU A 1 105 ? 2.444 4.666 -15.721 1.00 79.06 105 LEU A O 1
ATOM 814 N N . MET A 1 106 ? 2.403 2.504 -16.344 1.00 80.69 106 MET A N 1
ATOM 815 C CA . MET A 1 106 ? 0.941 2.392 -16.372 1.00 80.69 106 MET A CA 1
ATOM 816 C C . MET A 1 106 ? 0.317 2.627 -14.996 1.00 80.69 106 MET A C 1
ATOM 818 O O . MET A 1 106 ? -0.769 3.192 -14.894 1.00 80.69 106 MET A O 1
ATOM 822 N N . ASN A 1 107 ? 1.013 2.229 -13.930 1.00 84.88 107 ASN A N 1
ATOM 823 C CA . ASN A 1 107 ? 0.539 2.376 -12.557 1.00 84.88 107 ASN A CA 1
ATOM 824 C C . ASN A 1 107 ? 1.142 3.582 -11.823 1.00 84.88 107 ASN A C 1
ATOM 826 O O . ASN A 1 107 ? 0.880 3.759 -10.632 1.00 84.88 107 ASN A O 1
ATOM 830 N N . LEU A 1 108 ? 1.911 4.436 -12.507 1.00 83.69 108 LEU A N 1
ATOM 831 C CA . LEU A 1 108 ? 2.571 5.590 -11.895 1.00 83.69 108 LEU A CA 1
ATOM 832 C C . LEU A 1 108 ? 1.598 6.518 -11.146 1.00 83.69 108 LEU A C 1
ATOM 834 O O . LEU A 1 108 ? 1.936 6.915 -10.031 1.00 83.69 108 LEU A O 1
ATOM 838 N N . PRO A 1 109 ? 0.381 6.812 -11.658 1.00 80.88 109 PRO A N 1
ATOM 839 C CA . PRO A 1 109 ? -0.590 7.613 -10.913 1.00 80.88 109 PRO A CA 1
ATOM 840 C C . PRO A 1 109 ? -1.011 6.970 -9.588 1.00 80.88 109 PRO A C 1
ATOM 842 O O . PRO A 1 109 ? -1.170 7.675 -8.595 1.00 80.88 109 PRO A O 1
ATOM 845 N N . LEU A 1 110 ? -1.161 5.639 -9.549 1.00 82.62 110 LEU A N 1
ATOM 846 C CA . LEU A 1 110 ? -1.493 4.910 -8.321 1.00 82.62 110 LEU A CA 1
ATOM 847 C C . LEU A 1 110 ? -0.320 4.969 -7.335 1.00 82.62 110 LEU A C 1
ATOM 849 O O . LEU A 1 110 ? -0.506 5.344 -6.181 1.00 82.62 110 LEU A O 1
ATOM 853 N N . ILE A 1 111 ? 0.899 4.706 -7.815 1.00 83.56 111 ILE A N 1
ATOM 854 C CA . ILE A 1 111 ? 2.132 4.762 -7.016 1.00 83.56 111 ILE A CA 1
ATOM 855 C C . ILE A 1 111 ? 2.330 6.158 -6.401 1.00 83.56 111 ILE A C 1
ATOM 857 O O . ILE A 1 111 ? 2.584 6.289 -5.203 1.00 83.56 111 ILE A O 1
ATOM 861 N N . GLN A 1 112 ? 2.197 7.217 -7.204 1.00 81.25 112 GLN A N 1
ATOM 862 C CA . GLN A 1 112 ? 2.352 8.597 -6.740 1.00 81.25 112 GLN A CA 1
ATOM 863 C C . GLN A 1 112 ? 1.220 9.018 -5.797 1.00 81.25 112 GLN A C 1
ATOM 865 O O . GLN A 1 112 ? 1.479 9.712 -4.811 1.00 81.25 112 GLN A O 1
ATOM 870 N N . SER A 1 113 ? -0.015 8.568 -6.049 1.00 77.38 113 SER A N 1
ATOM 871 C CA . SER A 1 113 ? -1.152 8.799 -5.152 1.00 77.38 113 SER A CA 1
ATOM 872 C C . SER A 1 113 ? -0.894 8.216 -3.762 1.00 77.38 113 SER A C 1
ATOM 874 O O . SER A 1 113 ? -1.081 8.915 -2.766 1.00 77.38 113 SER A O 1
ATOM 876 N N . THR A 1 114 ? -0.375 6.988 -3.678 1.00 75.25 114 THR A N 1
ATOM 877 C CA . THR A 1 114 ? 0.006 6.364 -2.403 1.00 75.25 114 THR A CA 1
ATOM 878 C C . THR A 1 114 ? 1.019 7.213 -1.633 1.00 75.25 114 THR A C 1
ATOM 880 O O . THR A 1 114 ? 0.805 7.558 -0.470 1.00 75.25 114 THR A O 1
ATOM 883 N N . PHE A 1 115 ? 2.113 7.614 -2.283 1.00 73.25 115 PHE A N 1
ATOM 884 C CA . PHE A 1 115 ? 3.141 8.443 -1.651 1.00 73.25 115 PHE A CA 1
ATOM 885 C C . PHE A 1 115 ? 2.608 9.828 -1.236 1.00 73.25 115 PHE A C 1
ATOM 887 O O . PHE A 1 115 ? 2.992 10.350 -0.187 1.00 73.25 115 PHE A O 1
ATOM 894 N N . LYS A 1 116 ? 1.675 10.411 -2.000 1.00 72.50 116 LYS A N 1
ATOM 895 C CA . LYS A 1 116 ? 0.993 11.662 -1.631 1.00 72.50 116 LYS A CA 1
ATOM 896 C C . LYS A 1 116 ? 0.135 11.497 -0.376 1.00 72.50 116 LYS A C 1
ATOM 898 O O . LYS A 1 116 ? 0.153 12.378 0.485 1.00 72.50 116 LYS A O 1
ATOM 903 N N . SER A 1 117 ? -0.590 10.388 -0.249 1.00 69.06 117 SER A N 1
ATOM 904 C CA . SER A 1 117 ? -1.350 10.070 0.967 1.00 69.06 117 SER A CA 1
ATOM 905 C C . SER A 1 117 ? -0.426 9.962 2.182 1.00 69.06 117 SER A C 1
ATOM 907 O O . SER A 1 117 ? -0.712 10.551 3.223 1.00 69.06 117 SER A O 1
ATOM 909 N N . PHE A 1 118 ? 0.751 9.350 2.023 1.00 66.50 118 PHE A N 1
ATOM 910 C CA . PHE A 1 118 ? 1.759 9.285 3.087 1.00 66.50 118 PHE A CA 1
ATOM 911 C C . PHE A 1 118 ? 2.344 10.640 3.483 1.00 66.50 118 PHE A C 1
ATOM 913 O O . PHE A 1 118 ? 2.579 10.876 4.667 1.00 66.50 118 PHE A O 1
ATOM 920 N N . LYS A 1 119 ? 2.526 11.564 2.532 1.00 64.19 119 LYS A N 1
ATOM 921 C CA . LYS A 1 119 ? 2.946 12.941 2.836 1.00 64.19 119 LYS A CA 1
ATOM 922 C C . LYS A 1 119 ? 1.926 13.674 3.716 1.00 64.19 119 LYS A C 1
ATOM 924 O O . LYS A 1 119 ? 2.315 14.470 4.562 1.00 64.19 119 LYS A O 1
ATOM 929 N N . LYS A 1 120 ? 0.628 13.404 3.548 1.00 58.44 120 LYS A N 1
ATOM 930 C CA . LYS A 1 120 ? -0.430 13.992 4.391 1.00 58.44 120 LYS A CA 1
ATOM 931 C C . LYS A 1 120 ? -0.510 13.345 5.778 1.00 58.44 120 LYS A C 1
ATOM 933 O O . LYS A 1 120 ? -0.867 14.026 6.735 1.00 58.44 120 LYS A O 1
ATOM 938 N N . ALA A 1 121 ? -0.155 12.065 5.886 1.00 51.47 121 ALA A N 1
ATOM 939 C CA . ALA A 1 121 ? -0.181 11.298 7.130 1.00 51.47 121 ALA A CA 1
ATOM 940 C C . ALA A 1 121 ? 1.045 11.523 8.040 1.00 51.47 121 ALA A C 1
ATOM 942 O O . ALA A 1 121 ? 1.052 11.042 9.168 1.00 51.47 121 ALA A O 1
ATOM 943 N N . SER A 1 122 ? 2.070 12.276 7.611 1.00 45.72 122 SER A N 1
ATOM 944 C CA . SER A 1 122 ? 3.350 12.449 8.328 1.00 45.72 122 SER A CA 1
ATOM 945 C C . SER A 1 122 ? 3.277 13.200 9.673 1.00 45.72 122 SER A C 1
ATOM 947 O O . SER A 1 122 ? 4.310 13.464 10.286 1.00 45.72 122 SER A O 1
ATOM 949 N N . THR A 1 123 ? 2.083 13.561 10.146 1.00 43.16 123 THR A N 1
ATOM 950 C CA . THR A 1 123 ? 1.824 13.995 11.531 1.00 43.16 123 THR A CA 1
ATOM 951 C C . THR A 1 123 ? 1.486 12.832 12.474 1.00 43.16 123 THR A C 1
ATOM 953 O O . THR A 1 123 ? 1.565 13.003 13.690 1.00 43.16 123 THR A O 1
ATOM 956 N N . ALA A 1 124 ? 1.174 11.644 11.950 1.00 42.59 124 ALA A N 1
ATOM 957 C CA . ALA A 1 124 ? 0.988 10.404 12.695 1.00 42.59 124 ALA A CA 1
ATOM 958 C C . ALA A 1 124 ? 2.128 9.420 12.372 1.00 42.59 124 ALA A C 1
ATOM 960 O O . ALA A 1 124 ? 2.649 9.393 11.263 1.00 42.59 124 ALA A O 1
ATOM 961 N N . THR A 1 125 ? 2.549 8.636 13.367 1.00 51.53 125 THR A N 1
ATOM 962 C CA . THR A 1 125 ? 3.698 7.710 13.352 1.00 51.53 125 THR A CA 1
ATOM 963 C C . THR A 1 125 ? 3.922 7.038 11.994 1.00 51.53 125 THR A C 1
ATOM 965 O O . THR A 1 125 ? 3.081 6.251 11.546 1.00 51.53 125 THR A O 1
ATOM 968 N N . GLY A 1 126 ? 5.053 7.377 11.367 1.00 56.88 126 GLY A N 1
ATOM 969 C CA . GLY A 1 126 ? 5.303 7.173 9.947 1.00 56.88 126 GLY A CA 1
ATOM 970 C C . GLY A 1 126 ? 5.201 5.719 9.489 1.00 56.88 126 GLY A C 1
ATOM 971 O O . GLY A 1 126 ? 5.595 4.785 10.191 1.00 56.88 126 GLY A O 1
ATOM 972 N N . TRP A 1 127 ? 4.622 5.530 8.304 1.00 60.16 127 TRP A N 1
ATOM 973 C CA . TRP A 1 127 ? 4.348 4.224 7.697 1.00 60.16 127 TRP A CA 1
ATOM 974 C C . TRP A 1 127 ? 5.602 3.340 7.596 1.00 60.16 127 TRP A C 1
ATOM 976 O O . TRP A 1 127 ? 5.504 2.116 7.680 1.00 60.16 127 TRP A O 1
ATOM 986 N N . LEU A 1 128 ? 6.791 3.952 7.508 1.00 61.00 128 LEU A N 1
ATOM 987 C CA . LEU A 1 128 ? 8.059 3.238 7.534 1.00 61.00 128 LEU A CA 1
ATOM 988 C C . LEU A 1 128 ? 8.548 2.937 8.964 1.00 61.00 128 LEU A C 1
ATOM 990 O O . LEU A 1 128 ? 9.109 1.872 9.205 1.00 61.00 128 LEU A O 1
ATOM 994 N N . GLN A 1 129 ? 8.281 3.788 9.959 1.00 57.22 129 GLN A N 1
ATOM 995 C CA . GLN A 1 129 ? 8.527 3.435 11.369 1.00 57.22 129 GLN A CA 1
ATOM 996 C C . GLN A 1 129 ? 7.695 2.226 11.822 1.00 57.22 129 GLN A C 1
ATOM 998 O O . GLN A 1 129 ? 8.123 1.474 12.697 1.00 57.22 129 GLN A O 1
ATOM 1003 N N . ARG A 1 130 ? 6.539 1.979 11.197 1.00 51.59 130 ARG A N 1
ATOM 1004 C CA . ARG A 1 130 ? 5.747 0.761 11.430 1.00 51.59 130 ARG A CA 1
ATOM 1005 C C . ARG A 1 130 ? 6.375 -0.494 10.812 1.00 51.59 130 ARG A C 1
ATOM 1007 O O . ARG A 1 130 ? 6.156 -1.582 11.335 1.00 51.59 130 ARG A O 1
ATOM 1014 N N . LEU A 1 131 ? 7.256 -0.354 9.815 1.00 50.00 131 LEU A N 1
ATOM 1015 C CA . LEU A 1 131 ? 8.107 -1.452 9.327 1.00 50.00 131 LEU A CA 1
ATOM 1016 C C . LEU A 1 131 ? 9.188 -1.857 10.339 1.00 50.00 131 LEU A C 1
ATOM 1018 O O . LEU A 1 131 ? 9.541 -3.033 10.427 1.00 50.00 131 LEU A O 1
ATOM 1022 N N . HIS A 1 132 ? 9.699 -0.906 11.133 1.00 46.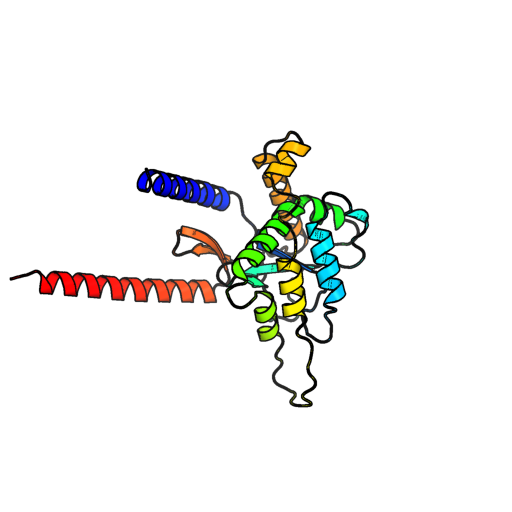72 132 HIS A N 1
ATOM 1023 C CA . HIS A 1 132 ? 10.698 -1.186 12.174 1.00 46.72 132 HIS A CA 1
ATOM 1024 C C . HIS A 1 132 ? 10.165 -2.094 13.289 1.00 46.72 132 HIS A C 1
ATOM 1026 O O . HIS A 1 132 ? 10.938 -2.822 13.914 1.00 46.72 132 HIS A O 1
ATOM 1032 N N . VAL A 1 133 ? 8.855 -2.072 13.548 1.00 41.47 133 VAL A N 1
ATOM 1033 C CA . VAL A 1 133 ? 8.235 -2.887 14.604 1.00 41.47 133 VAL A CA 1
ATOM 1034 C C . VAL A 1 133 ? 8.197 -4.371 14.216 1.00 41.47 133 VAL A C 1
ATOM 1036 O O . VAL A 1 133 ? 8.366 -5.218 15.089 1.00 41.47 133 VAL A O 1
ATOM 1039 N N . LEU A 1 134 ? 8.095 -4.689 12.921 1.00 39.34 134 LEU A N 1
ATOM 1040 C CA . LEU A 1 134 ? 8.019 -6.067 12.414 1.00 39.34 134 LEU A CA 1
ATOM 1041 C C . LEU A 1 134 ? 9.396 -6.737 12.223 1.00 39.34 134 LEU A C 1
ATOM 1043 O O . LEU A 1 134 ? 9.474 -7.953 12.098 1.00 39.34 134 LEU A O 1
ATOM 1047 N N . SER A 1 135 ? 10.504 -5.980 12.260 1.00 39.81 135 SER A N 1
ATOM 1048 C CA . SER A 1 135 ? 11.870 -6.535 12.137 1.00 39.81 135 SER A CA 1
ATOM 1049 C C . SER A 1 135 ? 12.506 -6.986 13.462 1.00 39.81 135 SER A C 1
ATOM 1051 O O . SER A 1 135 ? 13.647 -7.458 13.467 1.00 39.81 135 SER A O 1
ATOM 1053 N N . LYS A 1 136 ? 11.819 -6.868 14.608 1.00 35.81 136 LYS A N 1
ATOM 1054 C CA . LYS A 1 136 ? 12.382 -7.303 15.897 1.00 35.81 136 LYS A CA 1
ATOM 1055 C C . LYS A 1 136 ? 12.252 -8.814 16.086 1.00 35.81 136 LYS A C 1
ATOM 1057 O O . LYS A 1 136 ? 11.330 -9.299 16.732 1.00 35.81 136 LYS A O 1
ATOM 1062 N N . SER A 1 137 ? 13.252 -9.545 15.598 1.00 34.22 137 SER A N 1
ATOM 1063 C CA . SER A 1 137 ? 13.572 -10.874 16.125 1.00 34.22 137 SER A CA 1
ATOM 1064 C C . SER A 1 137 ? 13.959 -10.761 17.613 1.00 34.22 137 SER A C 1
ATOM 1066 O O . SER A 1 137 ? 14.770 -9.896 17.968 1.00 34.22 137 SER A O 1
ATOM 1068 N N . PRO A 1 138 ? 13.416 -11.601 18.512 1.00 30.67 138 PRO A N 1
ATOM 1069 C CA . PRO A 1 138 ? 13.713 -11.555 19.937 1.00 30.67 138 PRO A CA 1
ATOM 1070 C C . PRO A 1 138 ? 15.051 -12.242 20.239 1.00 30.67 138 PRO A C 1
ATOM 1072 O O . PRO A 1 138 ? 15.072 -13.287 20.875 1.00 30.67 138 PRO A O 1
ATOM 1075 N N . ASN A 1 139 ? 16.176 -11.690 19.772 1.00 34.38 139 ASN A N 1
ATOM 1076 C CA . ASN A 1 139 ? 17.494 -11.910 20.386 1.00 34.38 139 ASN A CA 1
ATOM 1077 C C . ASN A 1 139 ? 18.599 -11.107 19.683 1.00 34.38 139 ASN A C 1
ATOM 1079 O O . ASN A 1 139 ? 19.168 -11.565 18.702 1.00 34.38 139 ASN A O 1
ATOM 1083 N N . HIS A 1 140 ? 18.945 -9.938 20.224 1.00 31.80 140 HIS A N 1
ATOM 1084 C CA . HIS A 1 140 ? 20.310 -9.649 20.683 1.00 31.80 140 HIS A CA 1
ATOM 1085 C C . HIS A 1 140 ? 20.355 -8.256 21.326 1.00 31.80 140 HIS A C 1
ATOM 1087 O O . HIS A 1 140 ? 20.049 -7.248 20.697 1.00 31.80 140 HIS A O 1
ATOM 1093 N N . LYS A 1 141 ? 20.772 -8.190 22.593 1.00 43.38 141 LYS A N 1
ATOM 1094 C CA . LYS A 1 141 ? 21.369 -6.976 23.156 1.00 43.38 141 LYS A CA 1
ATOM 1095 C C . LYS A 1 141 ? 22.841 -6.987 22.759 1.00 43.38 141 LYS A C 1
ATOM 1097 O O . LYS A 1 141 ? 23.489 -7.945 23.152 1.00 43.38 141 LYS A O 1
ATOM 1102 N N . ILE A 1 142 ? 23.345 -5.958 22.074 1.00 32.09 142 ILE A N 1
ATOM 1103 C CA . ILE A 1 142 ? 24.739 -5.465 22.132 1.00 32.09 142 ILE A CA 1
ATOM 1104 C C . ILE A 1 142 ? 24.780 -4.070 21.471 1.00 32.09 142 ILE A C 1
ATOM 1106 O O . ILE A 1 142 ? 24.263 -3.896 20.375 1.00 32.09 142 ILE A O 1
ATOM 1110 N N . GLY A 1 143 ? 25.428 -3.106 22.140 1.00 30.78 143 GLY A N 1
ATOM 1111 C CA . GLY A 1 143 ? 26.086 -1.947 21.515 1.00 30.78 143 GLY A CA 1
ATOM 1112 C C . GLY A 1 143 ? 25.203 -0.770 21.087 1.00 30.78 143 GLY A C 1
ATOM 1113 O O . GLY A 1 143 ? 24.668 -0.748 19.987 1.00 30.78 143 GLY A O 1
ATOM 1114 N N . ALA A 1 144 ? 25.121 0.265 21.927 1.00 36.12 144 ALA A N 1
ATOM 1115 C CA . ALA A 1 144 ? 24.533 1.554 21.569 1.00 36.12 144 ALA A CA 1
ATOM 1116 C C . ALA A 1 144 ? 25.489 2.370 20.676 1.00 36.12 144 ALA A C 1
ATOM 1118 O O . ALA A 1 144 ? 26.152 3.294 21.141 1.00 36.12 144 ALA A O 1
ATOM 1119 N N . GLU A 1 145 ? 25.544 2.045 19.387 1.00 36.81 145 GLU A N 1
ATOM 1120 C CA . GLU A 1 145 ? 25.933 3.004 18.351 1.00 36.81 145 GLU A CA 1
ATOM 1121 C C . GLU A 1 145 ? 24.664 3.666 17.797 1.00 36.81 145 GLU A C 1
ATOM 1123 O O . GLU A 1 145 ? 23.614 3.031 17.690 1.00 36.81 145 GLU A O 1
ATOM 1128 N N . LYS A 1 146 ? 24.724 4.969 17.486 1.00 42.81 146 LYS A N 1
ATOM 1129 C CA . LYS A 1 146 ? 23.602 5.734 16.912 1.00 42.81 146 LYS A CA 1
ATOM 1130 C C . LYS A 1 146 ? 23.288 5.216 15.503 1.00 42.81 146 LYS A C 1
ATOM 1132 O O . LYS A 1 146 ? 23.707 5.810 14.512 1.00 42.81 146 LYS A O 1
ATOM 1137 N N . LYS A 1 147 ? 22.554 4.107 15.416 1.00 50.38 147 LYS A N 1
ATOM 1138 C CA . LYS A 1 147 ? 22.076 3.534 14.158 1.00 50.38 147 LYS A CA 1
ATOM 1139 C C . LYS A 1 147 ? 21.120 4.542 13.512 1.00 50.38 147 LYS A C 1
ATOM 1141 O O . LYS A 1 147 ? 20.130 4.954 14.119 1.00 50.38 147 LYS A O 1
ATOM 1146 N N . LYS A 1 148 ? 21.489 5.040 12.330 1.00 56.69 148 LYS A N 1
ATOM 1147 C CA . LYS A 1 148 ? 20.728 6.046 11.581 1.00 56.69 148 LYS A CA 1
ATOM 1148 C C . LYS A 1 148 ? 19.429 5.393 11.111 1.00 56.69 148 LYS A C 1
ATOM 1150 O O . LYS A 1 148 ? 19.455 4.437 10.347 1.00 56.69 148 LYS A O 1
ATOM 1155 N N . ASP A 1 149 ? 18.308 5.896 11.608 1.00 71.31 149 ASP A N 1
ATOM 1156 C CA . ASP A 1 149 ? 16.973 5.430 11.246 1.00 71.31 149 ASP A CA 1
ATOM 1157 C C . ASP A 1 149 ? 16.695 5.791 9.772 1.00 71.31 149 ASP A C 1
ATOM 1159 O O . ASP A 1 149 ? 16.356 6.935 9.453 1.00 71.31 149 ASP A O 1
ATOM 1163 N N . TRP A 1 150 ? 16.901 4.827 8.865 1.00 71.94 150 TRP A N 1
ATOM 1164 C CA . TRP A 1 150 ? 16.740 5.019 7.417 1.00 71.94 150 TRP A CA 1
ATOM 1165 C C . TRP A 1 150 ? 15.312 5.430 7.050 1.00 71.94 150 TRP A C 1
ATOM 1167 O O . TRP A 1 150 ? 15.097 6.149 6.075 1.00 71.94 150 TRP A O 1
ATOM 1177 N N . THR A 1 151 ? 14.331 5.025 7.858 1.00 70.81 151 THR A N 1
ATOM 1178 C CA . THR A 1 151 ? 12.922 5.326 7.609 1.00 70.81 151 THR A CA 1
ATOM 1179 C C . THR A 1 151 ? 12.615 6.797 7.787 1.00 70.81 151 THR A C 1
ATOM 1181 O O . THR A 1 151 ? 11.970 7.388 6.927 1.00 70.81 151 THR A O 1
ATOM 1184 N N . LYS A 1 152 ? 13.187 7.432 8.816 1.00 76.50 152 LYS A N 1
ATOM 1185 C CA . LYS A 1 152 ? 13.095 8.886 9.003 1.00 76.50 152 LYS A CA 1
ATOM 1186 C C . LYS A 1 152 ? 13.734 9.664 7.856 1.00 76.50 152 LYS A C 1
ATOM 1188 O O . LYS A 1 152 ? 13.296 10.765 7.536 1.00 76.50 152 LYS A O 1
ATOM 1193 N N . GLU A 1 153 ? 14.803 9.134 7.268 1.00 75.62 153 GLU A N 1
ATOM 1194 C CA . GLU A 1 153 ? 15.475 9.762 6.127 1.00 75.62 153 GLU A CA 1
ATOM 1195 C C . GLU A 1 153 ? 14.623 9.680 4.858 1.00 75.62 153 GLU A C 1
ATOM 1197 O O . GLU A 1 153 ? 14.482 10.681 4.157 1.00 75.62 153 GLU A O 1
ATOM 1202 N N . VAL A 1 154 ? 13.988 8.532 4.612 1.00 73.56 154 VAL A N 1
ATOM 1203 C CA . VAL A 1 154 ? 13.052 8.366 3.494 1.00 73.56 154 VAL A CA 1
ATOM 1204 C C . VAL A 1 154 ? 11.785 9.197 3.691 1.00 73.56 154 VAL A C 1
ATOM 1206 O O . VAL A 1 154 ? 11.361 9.870 2.757 1.00 73.56 154 VAL A O 1
ATOM 1209 N N . GLU A 1 155 ? 11.216 9.224 4.897 1.00 75.00 155 GLU A N 1
ATOM 1210 C CA . GLU A 1 155 ? 10.060 10.066 5.237 1.00 75.00 155 GLU A CA 1
ATOM 1211 C C . GLU A 1 155 ? 10.353 11.549 4.995 1.00 75.00 155 GLU A C 1
ATOM 1213 O O . GLU A 1 155 ? 9.556 12.236 4.358 1.00 75.00 155 GLU A O 1
ATOM 1218 N N . ARG A 1 156 ? 11.522 12.032 5.439 1.00 78.00 156 ARG A N 1
ATOM 1219 C CA . ARG A 1 156 ? 11.953 13.412 5.189 1.00 78.00 156 ARG A CA 1
ATOM 1220 C C . ARG A 1 156 ? 12.111 13.684 3.696 1.00 78.00 156 ARG A C 1
ATOM 1222 O O . ARG A 1 156 ? 11.578 14.670 3.207 1.00 78.00 156 ARG A O 1
ATOM 1229 N N . ALA A 1 157 ? 12.778 12.785 2.973 1.00 76.75 157 ALA A N 1
ATOM 1230 C CA . ALA A 1 157 ? 12.961 12.939 1.536 1.00 76.75 157 ALA A CA 1
ATOM 1231 C C . ALA A 1 157 ? 11.620 13.004 0.795 1.00 76.75 157 ALA A C 1
ATOM 1233 O O . ALA A 1 157 ? 11.474 13.847 -0.077 1.00 76.75 157 ALA A O 1
ATOM 1234 N N . ILE A 1 158 ? 10.636 12.170 1.163 1.00 72.81 158 ILE A N 1
ATOM 1235 C CA . ILE A 1 158 ? 9.283 12.191 0.583 1.00 72.81 158 ILE A CA 1
ATOM 1236 C C . ILE A 1 158 ? 8.546 13.489 0.926 1.00 72.81 158 ILE A C 1
ATOM 1238 O O . ILE A 1 158 ? 7.873 14.054 0.064 1.00 72.81 158 ILE A O 1
ATOM 1242 N N . ALA A 1 159 ? 8.669 13.977 2.162 1.00 75.75 159 ALA A N 1
ATOM 1243 C CA . ALA A 1 159 ? 8.052 15.235 2.577 1.00 75.75 159 ALA A CA 1
ATOM 1244 C C . ALA A 1 159 ? 8.577 16.432 1.764 1.00 75.75 159 ALA A C 1
ATOM 1246 O O . ALA A 1 159 ? 7.790 17.310 1.396 1.00 75.75 159 ALA A O 1
ATOM 1247 N N . ASP A 1 160 ? 9.870 16.414 1.429 1.00 77.69 160 ASP A N 1
ATOM 1248 C CA . ASP A 1 160 ? 10.553 17.449 0.647 1.00 77.69 160 ASP A CA 1
ATOM 1249 C C . ASP A 1 160 ? 10.249 17.379 -0.864 1.00 77.69 160 ASP A C 1
ATOM 1251 O O . ASP A 1 160 ? 10.551 18.321 -1.602 1.00 77.69 160 ASP A O 1
ATOM 1255 N N . LEU A 1 161 ? 9.625 16.298 -1.353 1.00 72.69 161 LEU A N 1
ATOM 1256 C CA . LEU A 1 161 ? 9.199 16.211 -2.751 1.00 72.69 161 LEU A CA 1
ATOM 1257 C C . LEU A 1 161 ? 8.094 17.244 -3.042 1.00 72.69 161 LEU A C 1
ATOM 1259 O O . LEU A 1 161 ? 7.171 17.448 -2.245 1.00 72.69 161 LEU A O 1
ATOM 1263 N N . SER A 1 162 ? 8.166 17.887 -4.213 1.00 72.75 162 SER A N 1
ATOM 1264 C CA . SER A 1 162 ? 7.115 18.779 -4.739 1.00 72.75 162 SER A CA 1
ATOM 1265 C C . SER A 1 162 ? 5.792 18.032 -4.942 1.00 72.75 162 SER A C 1
ATOM 1267 O O . SER A 1 162 ? 5.760 16.824 -4.784 1.00 72.75 162 SER A O 1
ATOM 1269 N N . GLU A 1 163 ? 4.690 18.686 -5.323 1.00 69.69 163 GLU A N 1
ATOM 1270 C CA . GLU A 1 163 ? 3.482 17.939 -5.730 1.00 69.69 163 GLU A CA 1
ATOM 1271 C C . GLU A 1 163 ? 3.803 16.942 -6.867 1.00 69.69 163 GLU A C 1
ATOM 1273 O O . GLU A 1 163 ? 4.692 17.222 -7.684 1.00 69.69 163 GLU A O 1
ATOM 1278 N N . PRO A 1 164 ? 3.145 15.764 -6.896 1.00 66.06 164 PRO A N 1
ATOM 1279 C CA . PRO A 1 164 ? 3.449 14.730 -7.874 1.00 66.06 164 PRO A CA 1
ATOM 1280 C C . PRO A 1 164 ? 3.201 15.240 -9.290 1.00 66.06 164 PRO A C 1
ATOM 1282 O O . PRO A 1 164 ? 2.235 15.953 -9.559 1.00 66.06 164 PRO A O 1
ATOM 1285 N N . SER A 1 165 ? 4.099 14.858 -10.195 1.00 62.03 165 SER A N 1
ATOM 1286 C CA . SER A 1 165 ? 4.093 15.326 -11.582 1.00 62.03 165 SER A CA 1
ATOM 1287 C C . SER A 1 165 ? 3.022 14.662 -12.452 1.00 62.03 165 SER A C 1
ATOM 1289 O O . SER A 1 165 ? 2.735 15.165 -13.536 1.00 62.03 165 SER A O 1
ATOM 1291 N N . VAL A 1 166 ? 2.434 13.547 -11.999 1.00 66.06 166 VAL A N 1
ATOM 1292 C CA . VAL A 1 166 ? 1.496 12.739 -12.782 1.00 66.06 166 VAL A CA 1
ATOM 1293 C C . VAL A 1 166 ? 0.239 12.450 -11.958 1.00 66.06 166 VAL A C 1
ATOM 1295 O O . VAL A 1 166 ? 0.246 11.664 -11.015 1.00 66.06 166 VAL A O 1
ATOM 1298 N N . SER A 1 167 ? -0.875 13.074 -12.337 1.00 70.25 167 SER A N 1
ATOM 1299 C CA . SER A 1 167 ? -2.219 12.671 -11.909 1.00 70.25 167 SER A CA 1
ATOM 1300 C C . SER A 1 167 ? -2.972 12.053 -13.088 1.00 70.25 167 SER A C 1
ATOM 1302 O O . SER A 1 167 ? -2.581 12.228 -14.243 1.00 70.25 167 SER A O 1
ATOM 1304 N N . PHE A 1 168 ? -4.082 11.355 -12.827 1.00 68.75 168 PHE A N 1
ATOM 1305 C CA . PHE A 1 168 ? -4.946 10.879 -13.914 1.00 68.75 168 PHE A CA 1
ATOM 1306 C C . PHE A 1 168 ? -5.482 12.024 -14.787 1.00 68.75 168 PHE A C 1
ATOM 1308 O O . PHE A 1 168 ? -5.658 11.820 -15.979 1.00 68.75 168 PHE A O 1
ATOM 1315 N N . GLN A 1 169 ? -5.667 13.221 -14.221 1.00 68.00 169 GLN A N 1
ATOM 1316 C CA . GLN A 1 169 ? -6.074 14.425 -14.959 1.00 68.00 169 GLN A CA 1
ATOM 1317 C C . GLN A 1 169 ? -4.945 14.921 -15.875 1.00 68.00 169 GLN A C 1
ATOM 1319 O O . GLN A 1 169 ? -5.169 15.208 -17.043 1.00 68.00 169 GLN A O 1
ATOM 1324 N N . VAL A 1 170 ? -3.702 14.937 -15.376 1.00 71.31 170 VAL A N 1
ATOM 1325 C CA . VAL A 1 170 ? -2.524 15.298 -16.185 1.00 71.31 170 VAL A CA 1
ATOM 1326 C C . VAL A 1 170 ? -2.314 14.302 -17.332 1.00 71.31 170 VAL A C 1
ATOM 1328 O O . VAL A 1 170 ? -1.940 14.694 -18.435 1.00 71.31 170 VAL A O 1
ATOM 1331 N N . LEU A 1 171 ? -2.563 13.009 -17.098 1.00 68.44 171 LEU A N 1
ATOM 1332 C CA . LEU A 1 171 ? -2.497 11.999 -18.157 1.00 68.44 171 LEU A CA 1
ATOM 1333 C C . LEU A 1 171 ? -3.645 12.114 -19.161 1.00 68.44 171 LEU A C 1
ATOM 1335 O O . LEU A 1 171 ? -3.414 11.886 -20.343 1.00 68.44 171 LEU A O 1
ATOM 1339 N N . GLU A 1 172 ? -4.848 12.470 -18.715 1.00 68.69 172 GLU A N 1
ATOM 1340 C CA . GLU A 1 172 ? -5.985 12.760 -19.595 1.00 68.69 172 GLU A CA 1
ATOM 1341 C C . GLU A 1 172 ? -5.655 13.894 -20.570 1.00 68.69 172 GLU A C 1
ATOM 1343 O O . GLU A 1 172 ? -5.808 13.724 -21.779 1.00 68.69 172 GLU A O 1
ATOM 1348 N N . GLU A 1 173 ? -5.100 15.001 -20.072 1.00 73.69 173 GLU A N 1
ATOM 1349 C CA . GLU A 1 173 ? -4.665 16.128 -20.905 1.00 73.69 173 GLU A CA 1
ATOM 1350 C C . GLU A 1 173 ? -3.550 15.736 -21.887 1.00 73.69 173 GLU A C 1
ATOM 1352 O O . GLU A 1 173 ? -3.574 16.135 -23.051 1.00 73.69 173 GLU A O 1
ATOM 1357 N N . ALA A 1 174 ? -2.574 14.938 -21.441 1.00 74.94 174 ALA A N 1
ATOM 1358 C CA . ALA A 1 174 ? -1.436 14.539 -22.268 1.00 74.94 174 ALA A CA 1
ATOM 1359 C C . ALA A 1 174 ? -1.795 13.506 -23.350 1.00 74.94 174 ALA A C 1
ATOM 1361 O O . ALA A 1 174 ? -1.204 13.518 -24.431 1.00 74.94 174 ALA A O 1
ATOM 1362 N N . LEU A 1 175 ? -2.726 12.595 -23.054 1.00 73.50 175 LEU A N 1
ATOM 1363 C CA . LEU A 1 175 ? -3.141 11.514 -23.954 1.00 73.50 175 LEU A CA 1
ATOM 1364 C C . LEU A 1 175 ? -4.378 11.875 -24.784 1.00 73.50 175 LEU A C 1
ATOM 1366 O O . LEU A 1 175 ? -4.670 11.170 -25.746 1.00 73.50 175 LEU A O 1
ATOM 1370 N N . ASN A 1 176 ? -5.075 12.966 -24.443 1.00 76.81 176 ASN A N 1
ATOM 1371 C CA . ASN A 1 176 ? -6.371 13.346 -25.009 1.00 76.81 176 ASN A CA 1
ATOM 1372 C C . ASN A 1 176 ? -7.412 12.212 -24.888 1.00 76.81 176 ASN A C 1
ATOM 1374 O O . ASN A 1 176 ? -8.192 11.954 -25.805 1.00 76.81 176 ASN A O 1
ATOM 1378 N N . GLU A 1 177 ? -7.393 11.526 -23.745 1.00 75.31 177 GLU A N 1
ATOM 1379 C CA . GLU A 1 177 ? -8.256 10.389 -23.414 1.00 75.31 177 GLU A CA 1
ATOM 1380 C C . GLU A 1 177 ? -8.937 10.639 -22.065 1.00 75.31 177 GLU A C 1
ATOM 1382 O O . GLU A 1 177 ? -8.272 11.131 -21.154 1.00 75.31 177 GLU A O 1
ATOM 1387 N N . PRO A 1 178 ? -10.212 10.253 -21.866 1.00 76.88 178 PRO A N 1
ATOM 1388 C CA . PRO A 1 178 ? -10.901 10.487 -20.600 1.00 76.88 178 PRO A CA 1
ATOM 1389 C C . PRO A 1 178 ? -10.147 9.885 -19.406 1.00 76.88 178 PRO A C 1
ATOM 1391 O O . PRO A 1 178 ? -9.726 8.723 -19.461 1.00 76.88 178 PRO A O 1
ATOM 1394 N N . ALA A 1 179 ? -10.057 10.595 -18.276 1.00 69.81 179 ALA A N 1
ATOM 1395 C CA . ALA A 1 179 ? -9.352 10.088 -17.086 1.00 69.81 179 ALA A CA 1
ATOM 1396 C C . ALA A 1 179 ? -9.879 8.720 -16.611 1.00 69.81 179 ALA A C 1
ATOM 1398 O O . ALA A 1 179 ? -9.109 7.878 -16.144 1.00 69.81 179 ALA A O 1
ATOM 1399 N N . ALA A 1 180 ? -11.179 8.458 -16.785 1.00 71.56 180 ALA A N 1
ATOM 1400 C CA . ALA A 1 180 ? -11.790 7.160 -16.499 1.00 71.56 180 ALA A CA 1
ATOM 1401 C C . ALA A 1 180 ? -11.200 6.022 -17.355 1.00 71.56 180 ALA A C 1
ATOM 1403 O O . ALA A 1 180 ? -11.011 4.909 -16.863 1.00 71.56 180 ALA A O 1
ATOM 1404 N N . PHE A 1 181 ? -10.861 6.295 -18.618 1.00 71.81 181 PHE A N 1
ATOM 1405 C CA . PHE A 1 181 ? -10.252 5.322 -19.522 1.00 71.81 181 PHE A CA 1
ATOM 1406 C C . PHE A 1 181 ? -8.810 5.001 -19.114 1.00 71.81 181 PHE A C 1
ATOM 1408 O O . PHE A 1 181 ? -8.461 3.824 -18.978 1.00 71.81 181 PHE A O 1
ATOM 1415 N N . VAL A 1 182 ? -8.004 6.035 -18.840 1.00 72.31 182 VAL A N 1
ATOM 1416 C CA . VAL A 1 182 ? -6.613 5.895 -18.369 1.00 72.31 182 VAL A CA 1
ATOM 1417 C C . VAL A 1 182 ? -6.570 5.136 -17.041 1.00 72.31 182 VAL A C 1
ATOM 1419 O O . VAL A 1 182 ? -5.815 4.174 -16.885 1.00 72.31 182 VAL A O 1
ATOM 1422 N N . ARG A 1 183 ? -7.448 5.506 -16.103 1.00 81.00 183 ARG A N 1
ATOM 1423 C CA . ARG A 1 183 ? -7.615 4.806 -14.826 1.00 81.00 183 ARG A CA 1
ATOM 1424 C C . ARG A 1 183 ? -8.007 3.345 -15.031 1.00 81.00 183 ARG A C 1
ATOM 1426 O O . ARG A 1 183 ? -7.406 2.459 -14.428 1.00 81.00 183 ARG A O 1
ATOM 1433 N N . GLY A 1 184 ? -8.979 3.078 -15.899 1.00 81.62 184 GLY A N 1
ATOM 1434 C CA . GLY A 1 184 ? -9.404 1.719 -16.220 1.00 81.62 184 GLY A CA 1
ATOM 1435 C C . GLY A 1 184 ? -8.279 0.871 -16.819 1.00 81.62 184 GLY A C 1
ATOM 1436 O O . GLY A 1 184 ? -8.168 -0.309 -16.494 1.00 81.62 184 GLY A O 1
ATOM 1437 N N . ALA A 1 185 ? -7.420 1.451 -17.661 1.00 81.75 185 ALA A N 1
ATOM 1438 C CA . ALA A 1 185 ? -6.253 0.763 -18.212 1.00 81.75 185 ALA A CA 1
ATOM 1439 C C . ALA A 1 185 ? -5.241 0.384 -17.122 1.00 81.75 185 ALA A C 1
ATOM 1441 O O . ALA A 1 185 ? -4.835 -0.778 -17.066 1.00 81.75 185 ALA A O 1
ATOM 1442 N N . ALA A 1 186 ? -4.920 1.314 -16.218 1.00 83.62 186 ALA A N 1
ATOM 1443 C CA . ALA A 1 186 ? -4.050 1.048 -15.072 1.00 83.62 186 ALA A CA 1
ATOM 1444 C C . ALA A 1 186 ? -4.606 -0.079 -14.183 1.00 83.62 186 ALA A C 1
ATOM 1446 O O . ALA A 1 186 ? -3.895 -1.024 -13.854 1.00 83.62 186 ALA A O 1
ATOM 1447 N N . LEU A 1 187 ? -5.906 -0.051 -13.866 1.00 86.88 187 LEU A N 1
ATOM 1448 C CA . LEU A 1 187 ? -6.544 -1.088 -13.043 1.00 86.88 187 LEU A CA 1
ATOM 1449 C C . LEU A 1 187 ? -6.561 -2.465 -13.719 1.00 86.88 187 LEU A C 1
ATOM 1451 O O . LEU A 1 187 ? -6.362 -3.481 -13.051 1.00 86.88 187 LEU A O 1
ATOM 1455 N N . ARG A 1 188 ? -6.774 -2.526 -15.040 1.00 87.69 188 ARG A N 1
ATOM 1456 C CA . ARG A 1 188 ? -6.682 -3.787 -15.794 1.00 87.69 188 ARG A CA 1
ATOM 1457 C C . ARG A 1 188 ? -5.262 -4.344 -15.783 1.00 87.69 188 ARG A C 1
ATOM 1459 O O . ARG A 1 188 ? -5.102 -5.548 -15.596 1.00 87.69 188 ARG A O 1
ATOM 1466 N N . GLU A 1 189 ? -4.259 -3.481 -15.944 1.00 87.81 189 GLU A N 1
ATOM 1467 C CA . GLU A 1 189 ? -2.847 -3.859 -15.856 1.00 87.81 189 GLU A CA 1
ATOM 1468 C C . GLU A 1 189 ? -2.505 -4.408 -14.470 1.00 87.81 189 GLU A C 1
ATOM 1470 O O . GLU A 1 189 ? -1.944 -5.494 -14.350 1.00 87.81 189 GLU A O 1
ATOM 1475 N N . LEU A 1 190 ? -2.914 -3.699 -13.416 1.00 89.94 190 LEU A N 1
ATOM 1476 C CA . LEU A 1 190 ? -2.700 -4.115 -12.034 1.00 89.94 190 LEU A CA 1
ATOM 1477 C C . LEU A 1 190 ? -3.383 -5.454 -11.725 1.00 89.94 190 LEU A C 1
ATOM 1479 O O . LEU A 1 190 ? -2.788 -6.339 -11.114 1.00 89.94 190 LEU A O 1
ATOM 1483 N N . LYS A 1 191 ? -4.620 -5.641 -12.197 1.00 90.50 191 LYS A N 1
ATOM 1484 C CA . LYS A 1 191 ? -5.342 -6.910 -12.052 1.00 90.50 191 LYS A CA 1
ATOM 1485 C C . LYS A 1 191 ? -4.643 -8.052 -12.788 1.00 90.50 191 LYS A C 1
ATOM 1487 O O . LYS A 1 191 ? -4.556 -9.150 -12.243 1.00 90.50 191 LYS A O 1
ATOM 1492 N N . ARG A 1 192 ? -4.131 -7.810 -14.001 1.00 90.38 192 ARG A N 1
ATOM 1493 C CA . ARG A 1 192 ? -3.339 -8.803 -14.743 1.00 90.38 192 ARG A CA 1
ATOM 1494 C C . ARG A 1 192 ? -2.079 -9.183 -13.968 1.00 90.38 192 ARG A C 1
ATOM 1496 O O . ARG A 1 192 ? -1.838 -10.369 -13.783 1.00 90.38 192 ARG A O 1
ATOM 1503 N N . PHE A 1 193 ? -1.355 -8.193 -13.449 1.00 91.56 193 PHE A N 1
ATOM 1504 C CA . PHE A 1 193 ? -0.161 -8.413 -12.636 1.00 91.56 193 PHE A CA 1
ATOM 1505 C C . PHE A 1 193 ? -0.446 -9.318 -11.427 1.00 91.56 193 PHE A C 1
ATOM 1507 O O . PHE A 1 193 ? 0.264 -10.297 -11.207 1.00 91.56 193 PHE A O 1
ATOM 1514 N N . PHE A 1 194 ? -1.522 -9.065 -10.674 1.00 92.88 194 PHE A N 1
ATOM 1515 C CA . PHE A 1 194 ? -1.891 -9.947 -9.560 1.00 92.88 194 PHE A CA 1
ATOM 1516 C C . PHE A 1 194 ? -2.307 -11.346 -10.016 1.00 92.88 194 PHE A C 1
ATOM 1518 O O . PHE A 1 194 ? -1.888 -12.316 -9.399 1.00 92.88 194 PHE A O 1
ATOM 1525 N N . ASN A 1 195 ? -3.060 -11.484 -11.110 1.00 92.19 195 ASN A N 1
ATOM 1526 C CA . ASN A 1 195 ? -3.431 -12.806 -11.629 1.00 92.19 195 ASN A CA 1
ATOM 1527 C C . ASN A 1 195 ? -2.212 -13.659 -12.017 1.00 92.19 195 ASN A C 1
ATOM 1529 O O . ASN A 1 195 ? -2.279 -14.883 -11.937 1.00 92.19 195 ASN A O 1
ATOM 1533 N N . GLU A 1 196 ? -1.123 -13.026 -12.454 1.00 92.50 196 GLU A N 1
ATOM 1534 C CA . GLU A 1 196 ? 0.119 -13.701 -12.843 1.00 92.50 196 GLU A CA 1
ATOM 1535 C C . GLU A 1 196 ? 1.001 -14.046 -11.635 1.00 92.50 196 GLU A C 1
ATOM 1537 O O . GLU A 1 196 ? 1.600 -15.122 -11.598 1.00 92.50 196 GLU A O 1
ATOM 1542 N N . HIS A 1 197 ? 1.082 -13.154 -10.645 1.00 91.62 197 HIS A N 1
ATOM 1543 C CA . HIS A 1 197 ? 2.048 -13.264 -9.547 1.00 91.62 197 HIS A CA 1
ATOM 1544 C C . HIS A 1 197 ? 1.463 -13.745 -8.212 1.00 91.62 197 HIS A C 1
ATOM 1546 O O . HIS A 1 197 ? 2.193 -14.310 -7.401 1.00 91.62 197 HIS A O 1
ATOM 1552 N N . ASP A 1 198 ? 0.165 -13.561 -7.993 1.00 91.69 198 ASP A N 1
ATOM 1553 C CA . ASP A 1 198 ? -0.600 -14.038 -6.840 1.00 91.69 198 ASP A CA 1
ATOM 1554 C C . ASP A 1 198 ? -1.842 -14.786 -7.341 1.00 91.69 198 ASP A C 1
ATOM 1556 O O . ASP A 1 198 ? -2.981 -14.343 -7.215 1.00 91.69 198 ASP A O 1
ATOM 1560 N N . THR A 1 199 ? -1.610 -15.952 -7.948 1.00 91.44 199 THR A N 1
ATOM 1561 C CA . THR A 1 199 ? -2.650 -16.787 -8.581 1.00 91.44 199 THR A CA 1
ATOM 1562 C C . THR A 1 199 ? -3.732 -17.265 -7.615 1.00 91.44 199 THR A C 1
ATOM 1564 O O . THR A 1 199 ? -4.802 -17.690 -8.048 1.00 91.44 199 THR A O 1
ATOM 1567 N N . ARG A 1 200 ? -3.446 -17.226 -6.310 1.00 90.38 200 ARG A N 1
ATOM 1568 C CA . ARG A 1 200 ? -4.383 -17.566 -5.237 1.00 90.38 200 ARG A CA 1
ATOM 1569 C C . ARG A 1 200 ? -5.169 -16.359 -4.732 1.00 90.38 200 ARG A C 1
ATOM 1571 O O . ARG A 1 200 ? -6.009 -16.552 -3.857 1.00 90.38 200 ARG A O 1
ATOM 1578 N N . HIS A 1 201 ? -4.877 -15.157 -5.236 1.00 90.19 201 HIS A N 1
ATOM 1579 C CA . HIS A 1 201 ? -5.468 -13.895 -4.789 1.00 90.19 201 HIS A CA 1
ATOM 1580 C C . HIS A 1 201 ? -5.395 -13.752 -3.266 1.00 90.19 201 HIS A C 1
ATOM 1582 O O . HIS A 1 201 ? -6.368 -13.389 -2.609 1.00 90.19 201 HIS A O 1
ATOM 1588 N N . SER A 1 202 ? -4.240 -14.116 -2.703 1.00 90.88 202 SER A N 1
ATOM 1589 C CA . SER A 1 202 ? -3.995 -14.081 -1.262 1.00 90.88 202 SER A CA 1
ATOM 1590 C C . SER A 1 202 ? -3.887 -12.658 -0.724 1.00 90.88 202 SER A C 1
ATOM 1592 O O . SER A 1 202 ? -4.192 -12.433 0.444 1.00 90.88 202 SER A O 1
ATOM 1594 N N . PHE A 1 203 ? -3.419 -11.715 -1.547 1.00 92.00 203 PHE A N 1
ATOM 1595 C CA . PHE A 1 203 ? -3.239 -10.299 -1.230 1.00 92.00 203 PHE A CA 1
ATOM 1596 C C . PHE A 1 203 ? -2.538 -10.048 0.109 1.00 92.00 203 PHE A C 1
ATOM 1598 O O . PHE A 1 203 ? -2.869 -9.114 0.836 1.00 92.00 203 PHE A O 1
ATOM 1605 N N . GLY A 1 204 ? -1.583 -10.910 0.471 1.00 88.81 204 GLY A N 1
ATOM 1606 C CA . GLY A 1 204 ? -0.870 -10.818 1.746 1.00 88.81 204 GLY A CA 1
ATOM 1607 C C . GLY A 1 204 ? -1.777 -10.967 2.975 1.00 88.81 204 GLY A C 1
ATOM 1608 O O . GLY A 1 204 ? -1.441 -10.453 4.036 1.00 88.81 204 GLY A O 1
ATOM 1609 N N . GLY A 1 205 ? -2.929 -11.630 2.834 1.00 89.44 205 GLY A N 1
ATOM 1610 C CA . GLY A 1 205 ? -3.942 -11.775 3.882 1.00 89.44 205 GLY A CA 1
ATOM 1611 C C . GLY A 1 205 ? -4.918 -10.598 3.984 1.00 89.44 205 GLY A C 1
ATOM 1612 O O . GLY A 1 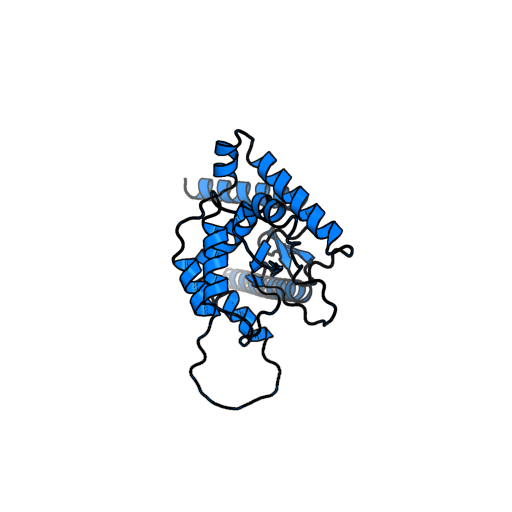205 ? -5.762 -10.590 4.881 1.00 89.44 205 GLY A O 1
ATOM 1613 N N . LEU A 1 206 ? -4.823 -9.606 3.091 1.00 91.25 206 LEU A N 1
ATOM 1614 C CA . LEU A 1 206 ? -5.798 -8.523 3.023 1.00 91.25 206 LEU A CA 1
ATOM 1615 C C . LEU A 1 206 ? -7.099 -8.997 2.381 1.00 91.25 206 LEU A C 1
ATOM 1617 O O . LEU A 1 206 ? -7.110 -9.702 1.373 1.00 91.25 206 LEU A O 1
ATOM 1621 N N . MET A 1 207 ? -8.206 -8.509 2.922 1.00 91.31 207 MET A N 1
ATOM 1622 C CA . MET A 1 207 ? -9.536 -8.681 2.367 1.00 91.31 207 MET A CA 1
ATOM 1623 C C . MET A 1 207 ? -10.220 -7.334 2.180 1.00 91.31 207 MET A C 1
ATOM 1625 O O . MET A 1 207 ? -9.979 -6.368 2.906 1.00 91.31 207 MET A O 1
ATOM 1629 N N . ARG A 1 208 ? -11.098 -7.290 1.183 1.00 90.62 208 ARG A N 1
ATOM 1630 C CA . ARG A 1 208 ? -11.903 -6.120 0.863 1.00 90.62 208 ARG A CA 1
ATOM 1631 C C . ARG A 1 208 ? -13.116 -6.059 1.786 1.00 90.62 208 ARG A C 1
ATOM 1633 O O . ARG A 1 208 ? -13.965 -6.947 1.736 1.00 90.62 208 ARG A O 1
ATOM 1640 N N . VAL A 1 209 ? -13.236 -4.989 2.562 1.00 88.94 209 VAL A N 1
ATOM 1641 C CA . VAL A 1 209 ? -14.347 -4.751 3.496 1.00 88.94 209 VAL A CA 1
ATOM 1642 C C . VAL A 1 209 ? -14.876 -3.329 3.377 1.00 88.94 209 VAL A C 1
ATOM 1644 O O . VAL A 1 209 ? -14.228 -2.460 2.799 1.00 88.94 209 VAL A O 1
ATOM 1647 N N . ILE A 1 210 ? -16.062 -3.076 3.924 1.00 85.00 210 ILE A N 1
ATOM 1648 C CA . ILE A 1 210 ? -16.603 -1.722 4.063 1.00 85.00 210 ILE A CA 1
ATOM 1649 C C . ILE A 1 210 ? -16.274 -1.246 5.477 1.00 85.00 210 ILE A C 1
ATOM 1651 O O . ILE A 1 210 ? -16.683 -1.861 6.455 1.00 85.00 210 ILE A O 1
ATOM 1655 N N . SER A 1 211 ? -15.516 -0.160 5.587 1.00 80.44 211 SER A N 1
ATOM 1656 C CA . SER A 1 211 ? -15.195 0.470 6.867 1.00 80.44 211 SER A CA 1
ATOM 1657 C C . SER A 1 211 ? -16.435 1.053 7.552 1.00 80.44 211 SER A C 1
ATOM 1659 O O . SER A 1 211 ? -17.448 1.332 6.911 1.00 80.44 211 SER A O 1
ATOM 1661 N N . ASN A 1 212 ? -16.327 1.353 8.849 1.00 75.56 212 ASN A N 1
ATOM 1662 C CA . ASN A 1 212 ? -17.362 2.063 9.614 1.00 75.56 212 ASN A CA 1
ATOM 1663 C C . ASN A 1 212 ? -17.722 3.456 9.048 1.00 75.56 212 ASN A C 1
ATOM 1665 O O . ASN A 1 212 ? -18.755 4.018 9.397 1.00 75.56 212 ASN A O 1
ATOM 1669 N N . GLN A 1 213 ? -16.885 4.005 8.164 1.00 74.31 213 GLN A N 1
ATOM 1670 C CA . GLN A 1 213 ? -17.114 5.259 7.442 1.00 74.31 213 GLN A CA 1
ATOM 1671 C C . GLN A 1 213 ? -17.771 5.047 6.067 1.00 74.31 213 GLN A C 1
ATOM 1673 O O . GLN A 1 213 ? -17.870 5.988 5.286 1.00 74.31 213 GLN A O 1
ATOM 1678 N N . GLY A 1 214 ? -18.183 3.821 5.733 1.00 75.00 214 GLY A N 1
ATOM 1679 C CA . GLY A 1 214 ? -18.807 3.491 4.449 1.00 75.00 214 GLY A CA 1
ATOM 1680 C C . GLY A 1 214 ? -17.832 3.418 3.271 1.00 75.00 214 GLY A C 1
ATOM 1681 O O . GLY A 1 214 ? -18.263 3.256 2.133 1.00 75.00 214 GLY A O 1
ATOM 1682 N N . ARG A 1 215 ? -16.520 3.518 3.521 1.00 79.56 215 ARG A N 1
ATOM 1683 C CA . ARG A 1 215 ? -15.482 3.407 2.485 1.00 79.56 215 ARG A CA 1
ATOM 1684 C C . ARG A 1 215 ? -15.064 1.960 2.309 1.00 79.56 215 ARG A C 1
ATOM 1686 O O . ARG A 1 215 ? -14.836 1.284 3.313 1.00 79.56 215 ARG A O 1
ATOM 1693 N N . VAL A 1 216 ? -14.924 1.508 1.068 1.00 83.19 216 VAL A N 1
ATOM 1694 C CA . VAL A 1 216 ? -14.311 0.209 0.781 1.00 83.19 216 VAL A CA 1
ATOM 1695 C C . VAL A 1 216 ? -12.817 0.302 1.024 1.00 83.19 216 VAL A C 1
ATOM 1697 O O . VAL A 1 216 ? -12.173 1.198 0.488 1.00 83.19 216 VAL A O 1
ATOM 1700 N N . ILE A 1 217 ? -12.297 -0.618 1.832 1.00 86.94 217 ILE A N 1
ATOM 1701 C CA . ILE A 1 217 ? -10.880 -0.695 2.165 1.00 86.94 217 ILE A CA 1
ATOM 1702 C C . ILE A 1 217 ? -10.348 -2.127 2.081 1.00 86.94 217 ILE A C 1
ATOM 1704 O O . ILE A 1 217 ? -11.111 -3.088 2.204 1.00 86.94 217 ILE A O 1
ATOM 1708 N N . TRP A 1 218 ? -9.034 -2.266 1.927 1.00 91.00 218 TRP A N 1
ATOM 1709 C CA . TRP A 1 218 ? -8.311 -3.535 2.049 1.00 91.00 218 TRP A CA 1
ATOM 1710 C C . TRP A 1 218 ? -7.583 -3.624 3.393 1.00 91.00 218 TRP A C 1
ATOM 1712 O O . TRP A 1 218 ? -6.696 -2.823 3.686 1.00 91.00 218 TRP A O 1
ATOM 1722 N N . THR A 1 219 ? -7.956 -4.596 4.228 1.00 90.94 219 THR A N 1
ATOM 1723 C CA . THR A 1 219 ? -7.370 -4.787 5.566 1.00 90.94 219 THR A CA 1
ATOM 1724 C C . THR A 1 219 ? -7.407 -6.255 5.996 1.00 90.94 219 THR A C 1
ATOM 1726 O O . THR A 1 219 ? -8.053 -7.082 5.357 1.00 90.94 219 THR A O 1
ATOM 1729 N N . THR A 1 220 ? -6.682 -6.601 7.056 1.00 90.56 220 THR A N 1
ATOM 1730 C CA . THR A 1 220 ? -6.649 -7.961 7.619 1.00 90.56 220 THR A CA 1
ATOM 1731 C C . THR A 1 220 ? -7.927 -8.321 8.383 1.00 90.56 220 THR A C 1
ATOM 1733 O O . THR A 1 220 ? -8.559 -7.463 8.996 1.00 90.56 220 THR A O 1
ATOM 1736 N N . GLU A 1 221 ? -8.266 -9.612 8.443 1.00 89.38 221 GLU A N 1
ATOM 1737 C CA . GLU A 1 221 ? -9.416 -10.120 9.216 1.00 89.38 221 GLU A CA 1
ATOM 1738 C C . GLU A 1 221 ? -9.373 -9.693 10.691 1.00 89.38 221 GLU A C 1
ATOM 1740 O O . GLU A 1 221 ? -10.365 -9.224 11.246 1.00 89.38 221 GLU A O 1
ATOM 1745 N N . ALA A 1 222 ? -8.196 -9.775 11.318 1.00 87.94 222 ALA A N 1
ATOM 1746 C CA . ALA A 1 222 ? -8.002 -9.346 12.700 1.00 87.94 222 ALA A CA 1
ATOM 1747 C C . ALA A 1 222 ? -8.396 -7.875 12.906 1.00 87.94 222 ALA A C 1
ATOM 1749 O O . ALA A 1 222 ? -8.930 -7.503 13.955 1.00 87.94 222 ALA A O 1
ATOM 1750 N N . ARG A 1 223 ? -8.155 -7.026 11.900 1.00 88.00 223 ARG A N 1
ATOM 1751 C CA . ARG A 1 223 ? -8.522 -5.616 11.956 1.00 88.00 223 ARG A CA 1
ATOM 1752 C C . ARG A 1 223 ? -10.014 -5.398 11.743 1.00 88.00 223 ARG A C 1
ATOM 1754 O O . ARG A 1 223 ? -10.569 -4.543 12.428 1.00 88.00 223 ARG A O 1
ATOM 1761 N N . VAL A 1 224 ? -10.651 -6.183 10.876 1.00 88.62 224 VAL A N 1
ATOM 1762 C CA . VAL A 1 224 ? -12.115 -6.189 10.711 1.00 88.62 224 VAL A CA 1
ATOM 1763 C C . VAL A 1 224 ? -12.788 -6.481 12.050 1.00 88.62 224 VAL A C 1
ATOM 1765 O O . VAL A 1 224 ? -13.574 -5.668 12.526 1.00 88.62 224 VAL A O 1
ATOM 1768 N N . LEU A 1 225 ? -12.374 -7.556 12.726 1.00 89.56 225 LEU A N 1
ATOM 1769 C CA . LEU A 1 225 ? -12.897 -7.920 14.047 1.00 89.56 225 LEU A CA 1
ATOM 1770 C C . LEU A 1 225 ? -12.700 -6.796 15.075 1.00 89.56 225 LEU A C 1
ATOM 1772 O O . LEU A 1 225 ? -13.609 -6.473 15.836 1.00 89.56 225 LEU A O 1
ATOM 1776 N N . ALA A 1 226 ? -11.530 -6.152 15.082 1.00 88.31 226 ALA A N 1
ATOM 1777 C CA . ALA A 1 226 ? -11.271 -5.021 15.970 1.00 88.31 226 ALA A CA 1
ATOM 1778 C C . ALA A 1 226 ? -12.163 -3.802 15.662 1.00 88.31 226 ALA A C 1
ATOM 1780 O O . ALA A 1 226 ? -12.556 -3.089 16.585 1.00 88.31 226 ALA A O 1
ATOM 1781 N N . MET A 1 227 ? -12.477 -3.548 14.388 1.00 85.38 227 MET A N 1
ATOM 1782 C CA . MET A 1 227 ? -13.383 -2.470 13.977 1.00 85.38 227 MET A CA 1
ATOM 1783 C C . MET A 1 227 ? -14.825 -2.752 14.403 1.00 85.38 227 MET A C 1
ATOM 1785 O O . MET A 1 227 ? -15.482 -1.839 14.902 1.00 85.38 227 MET A O 1
ATOM 1789 N N . ASP A 1 228 ? -15.284 -3.997 14.277 1.00 86.94 228 ASP A N 1
ATOM 1790 C CA . ASP A 1 228 ? -16.623 -4.414 14.708 1.00 86.94 228 ASP A CA 1
ATOM 1791 C C . ASP A 1 228 ? -16.785 -4.272 16.228 1.00 86.94 228 ASP A C 1
ATOM 1793 O O . ASP A 1 228 ? -17.735 -3.649 16.700 1.00 86.94 228 ASP A O 1
ATOM 1797 N N . MET A 1 229 ? -15.793 -4.721 17.008 1.00 88.69 229 MET A N 1
ATOM 1798 C CA . MET A 1 229 ? -15.794 -4.544 18.467 1.00 88.69 229 MET A CA 1
ATOM 1799 C C . MET A 1 229 ? -15.850 -3.064 18.879 1.00 88.69 229 MET A C 1
ATOM 1801 O O . MET A 1 229 ? -16.568 -2.701 19.812 1.00 88.69 229 MET A O 1
ATOM 1805 N N . GLN A 1 230 ? -15.112 -2.192 18.182 1.00 86.31 230 GLN A N 1
ATOM 1806 C CA . GLN A 1 230 ? -15.144 -0.745 18.433 1.00 86.31 230 GLN A CA 1
ATOM 1807 C C . GLN A 1 230 ? -16.497 -0.124 18.065 1.00 86.31 230 GLN A C 1
ATOM 1809 O O . GLN A 1 230 ? -16.971 0.780 18.758 1.00 86.31 230 GLN A O 1
ATOM 1814 N N . ALA A 1 231 ? -17.125 -0.594 16.985 1.00 84.31 231 ALA A N 1
ATOM 1815 C CA . ALA A 1 231 ? -18.451 -0.146 16.582 1.00 84.31 231 ALA A CA 1
ATOM 1816 C C . ALA A 1 231 ? -19.515 -0.537 17.623 1.00 84.31 231 ALA A C 1
ATOM 1818 O O . ALA A 1 231 ? -20.330 0.308 18.001 1.00 84.31 231 ALA A O 1
ATOM 1819 N N . ASP A 1 232 ? -19.453 -1.761 18.151 1.00 87.94 232 ASP A N 1
ATOM 1820 C CA . ASP A 1 232 ? -20.359 -2.252 19.197 1.00 87.94 232 ASP A CA 1
ATOM 1821 C C . ASP A 1 232 ? -20.214 -1.470 20.511 1.00 87.94 232 ASP A C 1
ATOM 1823 O O . ASP A 1 232 ? -21.210 -1.097 21.149 1.00 87.94 232 ASP A O 1
ATOM 1827 N N . GLU A 1 233 ? -18.979 -1.160 20.913 1.00 90.25 233 GLU A N 1
ATOM 1828 C CA . GLU A 1 233 ? -18.705 -0.346 22.101 1.00 90.25 233 GLU A CA 1
ATOM 1829 C C . GLU A 1 233 ? -19.253 1.082 21.942 1.00 90.25 233 GLU A C 1
ATOM 1831 O O . GLU A 1 233 ? -19.910 1.617 22.849 1.00 90.25 233 GLU A O 1
ATOM 1836 N N . LEU A 1 234 ? -19.043 1.692 20.771 1.00 87.62 234 LEU A N 1
ATOM 1837 C CA . LEU A 1 234 ? -19.550 3.026 20.455 1.00 87.62 234 LEU A CA 1
ATOM 1838 C C . LEU A 1 234 ? -21.083 3.052 20.425 1.00 87.62 234 LEU A C 1
ATOM 1840 O O . LEU A 1 234 ? -21.691 3.970 20.986 1.00 87.62 234 LEU A O 1
ATOM 1844 N N . ALA A 1 235 ? -21.717 2.048 19.817 1.00 88.12 235 ALA A N 1
ATOM 1845 C CA . ALA A 1 235 ? -23.170 1.914 19.778 1.00 88.12 235 ALA A CA 1
ATOM 1846 C C . ALA A 1 235 ? -23.742 1.788 21.197 1.00 88.12 235 ALA A C 1
ATOM 1848 O O . ALA A 1 235 ? -24.649 2.534 21.576 1.00 88.12 235 ALA A O 1
ATOM 1849 N N . THR A 1 236 ? -23.143 0.929 22.023 1.00 92.44 236 THR A N 1
ATOM 1850 C CA . THR A 1 236 ? -23.545 0.729 23.423 1.00 92.44 236 THR A CA 1
ATOM 1851 C C . THR A 1 236 ? -23.417 2.018 24.235 1.00 92.44 236 THR A C 1
ATOM 1853 O O . THR A 1 236 ? -24.326 2.387 24.984 1.00 92.44 236 THR A O 1
ATOM 1856 N N . THR A 1 237 ? -22.310 2.742 24.070 1.00 93.50 237 THR A N 1
ATOM 1857 C CA . THR A 1 237 ? -22.070 4.024 24.749 1.00 93.50 237 THR A CA 1
ATOM 1858 C C . THR A 1 237 ? -23.066 5.091 24.297 1.00 93.50 237 THR A C 1
ATOM 1860 O O . THR A 1 237 ? -23.623 5.821 25.118 1.00 93.50 237 THR A O 1
ATOM 1863 N N . THR A 1 238 ? -23.357 5.150 22.999 1.00 91.62 238 THR A N 1
ATOM 1864 C CA . THR A 1 238 ? -24.316 6.101 22.423 1.00 91.62 238 THR A CA 1
ATOM 1865 C C . THR A 1 238 ? -25.728 5.852 22.945 1.00 91.62 238 THR A C 1
ATOM 1867 O O . THR A 1 238 ? -26.393 6.793 23.377 1.00 91.62 238 THR A O 1
ATOM 1870 N N . ILE A 1 239 ? -26.167 4.590 22.991 1.00 93.38 239 ILE A N 1
ATOM 1871 C CA . ILE A 1 239 ? -27.478 4.210 23.536 1.00 93.38 239 ILE A CA 1
ATOM 1872 C C . ILE A 1 239 ? -27.586 4.605 25.012 1.00 93.38 239 ILE A C 1
ATOM 1874 O O . ILE A 1 239 ? -28.575 5.228 25.400 1.00 93.38 239 ILE A O 1
ATOM 1878 N N . LYS A 1 240 ? -26.556 4.329 25.825 1.00 93.50 240 LYS A N 1
ATOM 1879 C CA . LYS A 1 240 ? -26.522 4.741 27.241 1.00 93.50 240 LYS A CA 1
ATOM 1880 C C . LYS A 1 240 ? -26.645 6.256 27.399 1.00 93.50 240 LYS A C 1
ATOM 1882 O O . LYS A 1 240 ? -27.433 6.726 28.217 1.00 93.50 240 LYS A O 1
ATOM 1887 N N . ASN A 1 241 ? -25.926 7.024 26.581 1.00 91.56 241 ASN A N 1
ATOM 1888 C CA . ASN A 1 241 ? -25.989 8.486 26.605 1.00 91.56 241 ASN A CA 1
ATOM 1889 C C . ASN A 1 241 ? -27.380 9.014 26.219 1.00 91.56 241 ASN A C 1
ATOM 1891 O O . ASN A 1 241 ? -27.871 9.961 26.835 1.00 91.56 241 ASN A O 1
ATOM 1895 N N . ILE A 1 242 ? -28.033 8.403 25.224 1.00 93.25 242 ILE A N 1
ATOM 1896 C CA . ILE A 1 242 ? -29.408 8.746 24.829 1.00 93.25 242 ILE A CA 1
ATOM 1897 C C . ILE A 1 242 ? -30.377 8.452 25.980 1.00 93.25 242 ILE A C 1
ATOM 1899 O O . ILE A 1 242 ? -31.166 9.321 26.347 1.00 93.25 242 ILE A O 1
ATOM 1903 N N . GLN A 1 243 ? -30.282 7.271 26.596 1.00 92.62 243 GLN A N 1
ATOM 1904 C CA . GLN A 1 243 ? -31.122 6.882 27.735 1.00 92.62 243 GLN A CA 1
ATOM 1905 C C . GLN A 1 243 ? -30.944 7.826 28.930 1.00 92.62 243 GLN A C 1
ATOM 1907 O O . GLN A 1 243 ? -31.927 8.265 29.523 1.00 92.62 243 GLN A O 1
ATOM 1912 N N . GLN A 1 244 ? -29.703 8.196 29.258 1.00 91.62 244 GLN A N 1
ATOM 1913 C CA . GLN A 1 244 ? -29.421 9.139 30.339 1.00 91.62 244 GLN A CA 1
ATOM 1914 C C . GLN A 1 244 ? -30.046 10.514 30.073 1.00 91.62 244 GLN A C 1
ATOM 1916 O O . GLN A 1 244 ? -30.666 11.084 30.970 1.00 91.62 244 GLN A O 1
ATOM 1921 N N . LYS A 1 245 ? -29.924 11.033 28.845 1.00 90.12 245 LYS A N 1
ATOM 1922 C CA . LYS A 1 245 ? -30.528 12.318 28.464 1.00 90.12 245 LYS A CA 1
ATOM 1923 C C . LYS A 1 245 ? -32.053 12.282 28.522 1.00 90.12 245 LYS A C 1
ATOM 1925 O O . LYS A 1 245 ? -32.649 13.230 29.019 1.00 90.12 245 LYS A O 1
ATOM 1930 N N . LEU A 1 246 ? -32.675 11.190 28.070 1.00 87.19 246 LEU A N 1
ATOM 1931 C CA . LEU A 1 246 ? -34.127 11.009 28.157 1.00 87.19 246 LEU A CA 1
ATOM 1932 C C . LEU A 1 246 ? -34.600 11.003 29.617 1.00 87.19 246 LEU A C 1
ATOM 1934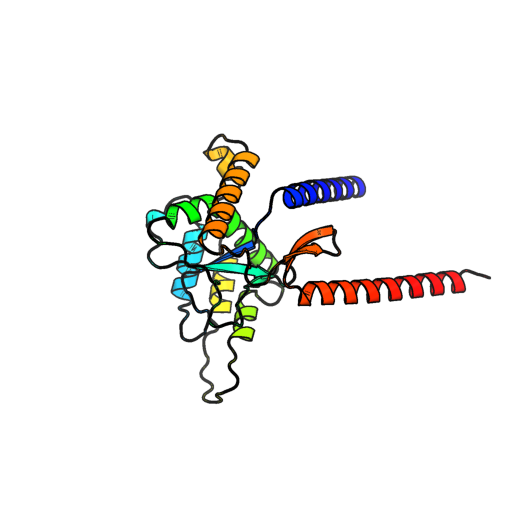 O O . LEU A 1 246 ? -35.532 11.729 29.959 1.00 87.19 246 LEU A O 1
ATOM 1938 N N . ASN A 1 247 ? -33.898 10.283 30.495 1.00 86.06 247 ASN A N 1
ATOM 1939 C CA . ASN A 1 247 ? -34.234 10.207 31.919 1.00 86.06 247 ASN A CA 1
ATOM 1940 C C . ASN A 1 247 ? -34.041 11.539 32.665 1.00 86.06 247 ASN A C 1
ATOM 1942 O O . ASN A 1 247 ? -34.747 11.796 33.630 1.00 86.06 247 ASN A O 1
ATOM 1946 N N . GLN A 1 248 ? -33.113 12.396 32.226 1.00 81.19 248 GLN A N 1
ATOM 1947 C CA . GLN A 1 248 ? -32.921 13.746 32.779 1.00 81.19 248 GLN A CA 1
ATOM 1948 C C . GLN A 1 248 ? -33.943 14.769 32.255 1.00 81.19 248 GLN A C 1
ATOM 1950 O O . GLN A 1 248 ? -34.089 15.839 32.839 1.00 81.19 248 GLN A O 1
ATOM 1955 N N . SER A 1 249 ? -34.622 14.461 31.147 1.00 71.38 249 SER A N 1
ATOM 1956 C CA . SER A 1 249 ? -35.611 15.339 30.510 1.00 71.38 249 SER A CA 1
ATOM 1957 C C . SER A 1 249 ? -37.061 15.060 30.916 1.00 71.38 249 SER A C 1
ATOM 1959 O O . SER A 1 249 ? -37.951 15.802 30.502 1.00 71.38 249 SER A O 1
ATOM 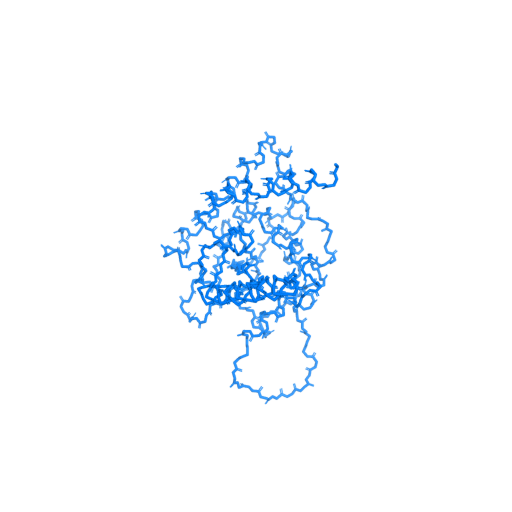1961 N N . MET A 1 250 ? -37.310 14.011 31.708 1.00 54.03 250 MET A N 1
ATOM 1962 C CA . MET A 1 250 ? -38.636 13.743 32.263 1.00 54.03 250 MET A CA 1
ATOM 1963 C C . MET A 1 250 ? -38.792 14.457 33.620 1.00 54.03 250 MET A C 1
ATOM 1965 O O . MET A 1 250 ? -37.955 14.227 34.494 1.00 54.03 250 MET A O 1
ATOM 1969 N N . PRO A 1 251 ? -39.799 15.341 33.776 1.00 55.97 251 PRO A N 1
ATOM 1970 C CA . PRO A 1 251 ? -40.079 16.059 35.021 1.00 55.97 251 PRO A CA 1
ATOM 1971 C C . PRO A 1 251 ? -40.651 15.166 36.128 1.00 55.97 251 PRO A C 1
ATOM 1973 O O . PRO A 1 251 ? -41.286 14.135 35.805 1.00 55.97 251 PRO A O 1
#

Secondary structure (DSSP, 8-state):
-HHHHHHHHHHHHHHHHHHHHHH--S---EEEES-S---GGG--HHHHHHHHHHHHSTTS-GGG--S-EEEEEEETTTTEE---SSTT--PSEEEPTTTHHHHHHHTHHHHHHHHHHHHHHTTSS-TTHHHHHHT--S-----------HHHHHHHHHHTS-S-S--HHHHHHHHTS-HHHHHHHHHHHHHHHHHHH-TT--GGGEEEEE-TTS-EEEEEHHHHHHHHHHHHHHHHHHHHHHHHHHHHH--

Organism: NCBI:txid120398

Radius of gyration: 21.24 Å; chains: 1; bounding box: 66×46×60 Å

pLDDT: mean 71.89, std 17.61, range [30.67, 93.5]

Foldseek 3Di:
DVVVVVVVVVVVCLVVLVVCVVQQPAALQKAKAQDQDLALVGDDLVRRLVLVLCLQAVPPDLVPPDHKMWIWHAQPVVRATQDAPDPPDLPRPIQDPVCNSVLSVLSSQSNLVNLVVQLVCVVPDHNSNNVVVVNDDPDDDDDPDPRPPSRVSNSVSSNPDDRGPDHLVNVCVVVVHDSVVSVSSSSVSVVVVCCVRVVVSCNSQWDWDQAPVRGTGTHHPVVVVVRVVVVVVVVVVVVVVVVVVVVVPDD

Sequence (251 aa):
MQLEMAMLEFKWDVTFGLVEASDVAVPTSFVVLPCKSLSEDNVDATKVTSFVAQLWNTGKTLQSIKGSSYLYLIDEATESVVVPDEKDSIYPIAIPTRDANSFLLMNLPLIQSTFKSFKKASTATGWLQRLHVLSKSPNHKIGAEKKKDWTKEVERAIADLSEPSVSFQVLEEALNEPAAFVRGAALRELKRFFNEHDTRHSFGGLMRVISNQGRVIWTTEARVLAMDMQADELATTTIKNIQQKLNQSMP